Protein AF-C7YS93-F1 (afdb_monomer_lite)

pLDDT: mean 76.15, std 12.99, range [41.41, 96.25]

Radius of gyration: 23.74 Å; chains: 1; bounding box: 51×52×64 Å

Foldseek 3Di:
DVVVQVVVVFDEDDDCPPPDNAGKYFDDACDDP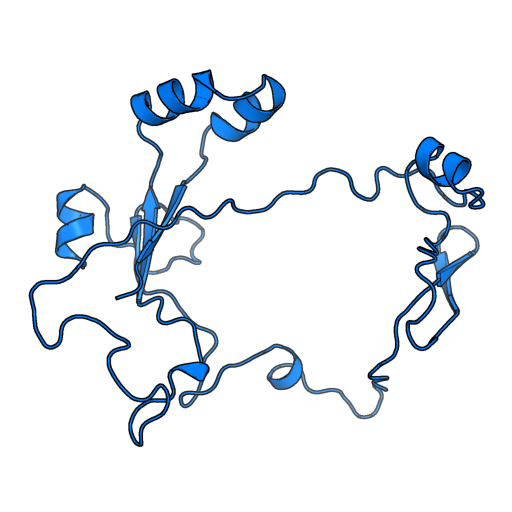QAHDDPPNVDDDDPPDDDDPQFDFQEFDADPNDRDDTDDRDHDDDPPNRYHLADAPVVCVVSVHNHPYHDHPPPPDDDDDDDDDDDDDPDPPPDPDPDDCDDPVHNVVRDQQQGMKHKHDPDPVRLVVVCVVDDPVRNCVSVPPPDIDIDTDHD

InterPro domains:
  IPR012132 Glucose-methanol-choline oxidoreductase [PTHR11552] (83-160)
  IPR036188 FAD/NAD(P)-binding domain superfamily [G3DSA:3.50.50.60] (2-158)
  IPR036188 FAD/NAD(P)-binding domain superfamily [SSF51905] (44-160)

Sequence (187 aa):
MTRFHEAMGAKLIPENNAGSVIGYTEVAQSNYDGQRQFAAKGYLFGPNVTVWTESEVHHIDIVKQRASRIIGIRYSGDGTKNISGIGPKEELDKHGILIKADLPVGKNLSDHPCVSSKWTVNKKDASIGIGPMVTETCDWTAGPPMDWIAFHRGKVSTLEAASEHLAADEKKYYLSEGKAHWESFTM

Organism: Fusarium vanettenii (strain ATCC MYA-4622 / CBS 123669 / FGSC 9596 / NRRL 45880 / 77-13-4) (NCBI:txid660122)

Structure (mmCIF, N/CA/C/O backbone):
data_AF-C7YS93-F1
#
_entry.id   AF-C7YS93-F1
#
loop_
_atom_site.group_PDB
_atom_site.id
_atom_site.type_symbol
_atom_site.label_atom_id
_atom_site.label_alt_id
_atom_site.label_comp_id
_atom_site.label_asym_id
_atom_site.label_entity_id
_atom_site.label_seq_id
_atom_site.pdbx_PDB_ins_code
_atom_site.Cartn_x
_atom_site.Cartn_y
_atom_site.Cartn_z
_atom_site.occupancy
_atom_site.B_iso_or_equiv
_atom_site.auth_se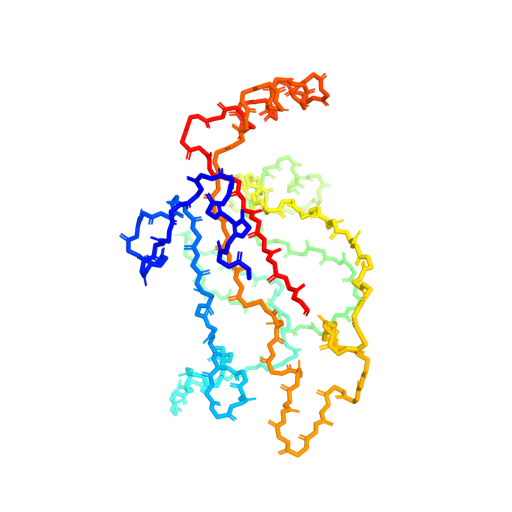q_id
_atom_site.auth_comp_id
_atom_site.auth_asym_id
_atom_site.auth_atom_id
_atom_site.pdbx_PDB_model_num
ATOM 1 N N . MET A 1 1 ? 15.495 -3.243 -21.537 1.00 55.78 1 MET A N 1
ATOM 2 C CA . MET A 1 1 ? 15.089 -2.216 -20.556 1.00 55.78 1 MET A CA 1
ATOM 3 C C . MET A 1 1 ? 16.256 -1.677 -19.739 1.00 55.78 1 MET A C 1
ATOM 5 O O . MET A 1 1 ? 16.365 -0.463 -19.654 1.00 55.78 1 MET A O 1
ATOM 9 N N . THR A 1 2 ? 17.183 -2.516 -19.260 1.00 62.97 2 THR A N 1
ATOM 10 C CA . THR A 1 2 ? 18.459 -2.111 -18.613 1.00 62.97 2 THR A CA 1
ATOM 11 C C . THR A 1 2 ? 19.141 -0.901 -19.275 1.00 62.97 2 THR A C 1
ATOM 13 O O . THR A 1 2 ? 19.353 0.121 -18.630 1.00 62.97 2 THR A O 1
ATOM 16 N N . ARG A 1 3 ? 19.331 -0.943 -20.604 1.00 67.81 3 ARG A N 1
ATOM 17 C CA . ARG A 1 3 ? 19.949 0.154 -21.380 1.00 67.81 3 ARG A CA 1
ATOM 18 C C . ARG A 1 3 ? 19.207 1.498 -21.324 1.00 67.81 3 ARG A C 1
ATOM 20 O O . ARG A 1 3 ? 19.843 2.530 -21.491 1.00 67.81 3 ARG A O 1
ATOM 27 N N . PHE A 1 4 ? 17.884 1.505 -21.136 1.00 76.00 4 PHE A N 1
ATOM 28 C CA . PHE A 1 4 ? 17.103 2.747 -21.049 1.00 76.00 4 PHE A CA 1
ATOM 29 C C . PHE A 1 4 ? 17.358 3.455 -19.716 1.00 76.00 4 PHE A C 1
ATOM 31 O O . PHE A 1 4 ? 17.718 4.630 -19.702 1.00 76.00 4 PHE A O 1
ATOM 38 N N . HIS A 1 5 ? 17.240 2.729 -18.601 1.00 80.81 5 HIS A N 1
ATOM 39 C CA . HIS A 1 5 ? 17.493 3.284 -17.270 1.00 80.81 5 HIS A CA 1
ATOM 40 C C . HIS A 1 5 ? 18.958 3.717 -17.109 1.00 80.81 5 HIS A C 1
ATOM 42 O O . HIS A 1 5 ? 19.223 4.798 -16.585 1.00 80.81 5 HIS A O 1
ATOM 48 N N . GLU A 1 6 ? 19.901 2.940 -17.643 1.00 84.88 6 GLU A N 1
ATOM 49 C CA . GLU A 1 6 ? 21.325 3.295 -17.667 1.00 84.88 6 GLU A CA 1
ATOM 50 C C . GLU A 1 6 ? 21.609 4.545 -18.509 1.00 84.88 6 GLU A C 1
ATOM 52 O O . GLU A 1 6 ? 22.369 5.409 -18.075 1.00 84.88 6 GLU A O 1
ATOM 57 N N . ALA A 1 7 ? 20.961 4.700 -19.672 1.00 82.75 7 ALA A N 1
ATOM 58 C CA . ALA A 1 7 ? 21.070 5.915 -20.487 1.00 82.75 7 ALA A CA 1
ATOM 59 C C . ALA A 1 7 ? 20.545 7.165 -19.757 1.00 82.75 7 ALA A C 1
ATOM 61 O O . ALA A 1 7 ? 21.011 8.273 -20.014 1.00 82.75 7 ALA A O 1
ATOM 62 N N . MET A 1 8 ? 19.616 6.983 -18.815 1.00 81.00 8 MET A N 1
ATOM 63 C CA . MET A 1 8 ? 19.109 8.033 -17.925 1.00 81.00 8 MET A CA 1
ATOM 64 C C . MET A 1 8 ? 19.961 8.219 -16.655 1.00 81.00 8 MET A C 1
ATOM 66 O O . MET A 1 8 ? 19.617 9.037 -15.802 1.00 81.00 8 MET A O 1
ATOM 70 N N . GLY A 1 9 ? 21.071 7.485 -16.515 1.00 84.50 9 GLY A N 1
ATOM 71 C CA . GLY A 1 9 ? 21.992 7.564 -15.379 1.00 84.50 9 GLY A CA 1
ATOM 72 C C . GLY A 1 9 ? 21.554 6.787 -14.132 1.00 84.50 9 GLY A C 1
ATOM 73 O O . GLY A 1 9 ? 22.182 6.926 -13.080 1.00 84.50 9 GLY A O 1
ATOM 74 N N . ALA A 1 10 ? 20.496 5.975 -14.215 1.00 87.88 10 ALA A N 1
ATOM 75 C CA . ALA A 1 10 ? 20.087 5.108 -13.116 1.00 87.88 10 ALA A CA 1
ATOM 76 C C . ALA A 1 10 ? 21.042 3.912 -12.982 1.00 87.88 10 ALA A C 1
ATOM 78 O O . ALA A 1 10 ? 21.534 3.368 -13.970 1.00 87.88 10 ALA A O 1
ATOM 79 N N . LYS A 1 11 ? 21.294 3.488 -11.740 1.00 89.50 11 LYS A N 1
ATOM 80 C CA . LYS A 1 11 ? 22.153 2.339 -11.425 1.00 89.50 11 LYS A CA 1
ATOM 81 C C . LYS A 1 11 ? 21.302 1.105 -11.156 1.00 89.50 11 LYS A C 1
ATOM 83 O O . LYS A 1 11 ? 20.264 1.224 -10.509 1.00 89.50 11 LYS A O 1
ATOM 88 N N . LEU A 1 12 ? 21.762 -0.060 -11.606 1.00 88.81 12 LEU A N 1
ATOM 89 C CA . LEU A 1 12 ? 21.168 -1.332 -11.204 1.00 88.81 12 LEU A CA 1
ATOM 90 C C . LEU A 1 12 ? 21.355 -1.508 -9.692 1.00 88.81 12 LEU A C 1
ATOM 92 O O . LEU A 1 12 ? 22.481 -1.399 -9.198 1.00 88.81 12 LEU A O 1
ATOM 96 N N . ILE A 1 13 ? 20.273 -1.792 -8.973 1.00 89.94 13 ILE A N 1
ATOM 97 C CA . ILE A 1 13 ? 20.327 -2.225 -7.575 1.00 89.94 13 ILE A CA 1
ATOM 98 C C . ILE A 1 13 ? 20.087 -3.741 -7.519 1.00 89.94 13 ILE A C 1
ATOM 100 O O . ILE A 1 13 ? 19.147 -4.232 -8.142 1.00 89.94 13 ILE A O 1
ATOM 104 N N . PRO A 1 14 ? 20.930 -4.509 -6.810 1.00 86.44 14 PRO A N 1
ATOM 105 C CA . PRO A 1 14 ? 20.812 -5.967 -6.791 1.00 86.44 14 PRO A CA 1
ATOM 106 C C . PRO A 1 14 ? 19.648 -6.466 -5.925 1.00 86.44 14 PRO A C 1
ATOM 108 O O . PRO A 1 14 ? 19.157 -7.561 -6.156 1.00 86.44 14 PRO A O 1
ATOM 111 N N . GLU A 1 15 ? 19.217 -5.683 -4.933 1.00 86.81 15 GLU A N 1
ATOM 112 C CA . GLU A 1 15 ? 18.148 -6.048 -4.002 1.00 86.81 15 GLU A CA 1
ATOM 113 C C . GLU A 1 15 ? 17.371 -4.791 -3.594 1.00 86.81 15 GLU A C 1
ATOM 115 O O . GLU A 1 15 ? 17.903 -3.920 -2.901 1.00 86.81 15 GLU A O 1
ATOM 120 N N . ASN A 1 16 ? 16.107 -4.691 -4.016 1.00 86.88 16 ASN A N 1
ATOM 121 C CA . ASN A 1 16 ? 15.249 -3.547 -3.698 1.00 86.88 16 ASN A CA 1
ATOM 122 C C . ASN A 1 16 ? 14.862 -3.493 -2.212 1.00 86.88 16 ASN A C 1
ATOM 124 O O . ASN A 1 16 ? 14.567 -2.433 -1.670 1.00 86.88 16 ASN A O 1
ATOM 128 N N . ASN A 1 17 ? 14.851 -4.635 -1.529 1.00 86.94 17 ASN A N 1
ATOM 129 C CA . ASN A 1 17 ? 14.423 -4.734 -0.137 1.00 86.94 17 ASN A CA 1
ATOM 130 C C . ASN A 1 17 ? 15.564 -4.473 0.860 1.00 86.94 17 ASN A C 1
ATOM 132 O O . ASN A 1 17 ? 15.346 -4.513 2.067 1.00 86.94 17 ASN A O 1
ATOM 136 N N . ALA A 1 18 ? 16.774 -4.153 0.385 1.00 86.81 18 ALA A N 1
ATOM 137 C CA . ALA A 1 18 ? 17.944 -3.878 1.223 1.00 86.81 18 ALA A CA 1
ATOM 138 C C . ALA A 1 18 ? 17.924 -2.482 1.885 1.00 86.81 18 ALA A C 1
ATOM 140 O O . ALA A 1 18 ? 18.910 -2.064 2.490 1.00 86.81 18 ALA A O 1
ATOM 141 N N . GLY A 1 19 ? 16.824 -1.732 1.752 1.00 83.81 19 GLY A N 1
ATOM 142 C CA . GLY A 1 19 ? 16.642 -0.406 2.355 1.00 83.81 19 GLY A CA 1
ATOM 143 C C . GLY A 1 19 ? 17.246 0.760 1.563 1.00 83.81 19 GLY A C 1
ATOM 144 O O . GLY A 1 19 ? 17.043 1.913 1.936 1.00 83.81 19 GLY A O 1
ATOM 145 N N . SER A 1 20 ? 17.940 0.493 0.452 1.00 84.44 20 SER A N 1
ATOM 146 C CA . SER A 1 20 ? 18.425 1.514 -0.485 1.00 84.44 20 SER A CA 1
ATOM 147 C C . SER A 1 20 ? 17.857 1.254 -1.876 1.00 84.44 20 SER A C 1
ATOM 149 O O . SER A 1 20 ? 18.309 0.356 -2.580 1.00 84.44 20 SER A O 1
ATOM 151 N N . VAL A 1 21 ? 16.854 2.048 -2.256 1.00 86.38 21 VAL A N 1
ATOM 152 C CA . VAL A 1 21 ? 16.014 1.775 -3.436 1.00 86.38 21 VAL A CA 1
ATOM 153 C C . VAL A 1 21 ? 16.352 2.627 -4.660 1.00 86.38 21 VAL A C 1
ATOM 155 O O . VAL A 1 21 ? 15.830 2.375 -5.736 1.00 86.38 21 VAL A O 1
ATOM 158 N N . ILE A 1 22 ? 17.211 3.648 -4.535 1.00 89.62 22 ILE A N 1
ATOM 159 C CA . ILE A 1 22 ? 17.497 4.577 -5.643 1.00 89.62 22 ILE A CA 1
ATOM 160 C C . ILE A 1 22 ? 18.271 3.862 -6.757 1.00 89.62 22 ILE A C 1
ATOM 162 O O . ILE A 1 22 ? 19.440 3.516 -6.584 1.00 89.62 22 ILE A O 1
ATOM 166 N N . GLY A 1 23 ? 17.636 3.713 -7.919 1.00 88.69 23 GLY A N 1
ATOM 167 C CA . GLY A 1 23 ? 18.150 2.946 -9.047 1.00 88.69 23 GLY A CA 1
ATOM 168 C C . GLY A 1 23 ? 17.038 2.189 -9.767 1.00 88.69 23 GLY A C 1
ATOM 169 O O . GLY A 1 23 ? 15.881 2.602 -9.730 1.00 88.69 23 GLY A O 1
ATOM 170 N N . TYR A 1 24 ? 17.387 1.099 -10.440 1.00 87.94 24 TYR A N 1
ATOM 171 C CA . TYR A 1 24 ? 16.431 0.208 -11.097 1.00 87.94 24 TYR A CA 1
ATOM 172 C C . TYR A 1 24 ? 16.752 -1.257 -10.790 1.00 87.94 24 TYR A C 1
ATOM 174 O O . TYR A 1 24 ? 17.912 -1.587 -10.553 1.00 87.94 24 TYR A O 1
ATOM 182 N N . THR A 1 25 ? 15.747 -2.131 -10.778 1.00 86.06 25 THR A N 1
ATOM 183 C CA . THR A 1 25 ? 15.910 -3.568 -10.502 1.00 86.06 25 THR A CA 1
ATOM 184 C C . THR A 1 25 ? 14.709 -4.381 -10.970 1.00 86.06 25 THR A C 1
ATOM 186 O O . THR A 1 25 ? 13.681 -3.820 -11.359 1.00 86.06 25 THR A O 1
ATOM 189 N N . GLU A 1 26 ? 14.859 -5.700 -10.958 1.00 81.31 26 GLU A N 1
ATOM 190 C CA . GLU A 1 26 ? 13.772 -6.637 -11.222 1.00 81.31 26 GLU A CA 1
ATOM 191 C C . GLU A 1 26 ? 12.814 -6.673 -10.026 1.00 81.31 26 GLU A C 1
ATOM 193 O O . GLU A 1 26 ? 13.215 -6.559 -8.864 1.00 81.31 26 GLU A O 1
ATOM 198 N N . VAL A 1 27 ? 11.519 -6.809 -10.303 1.00 77.50 27 VAL A N 1
ATOM 199 C CA . VAL A 1 27 ? 10.505 -6.868 -9.247 1.00 77.50 27 VAL A CA 1
ATOM 200 C C . VAL A 1 27 ? 10.350 -8.303 -8.770 1.00 77.50 27 VAL A C 1
ATOM 202 O O . VAL A 1 27 ? 9.893 -9.172 -9.508 1.00 77.50 27 VAL A O 1
ATOM 205 N N . ALA A 1 28 ? 10.644 -8.544 -7.494 1.00 78.69 28 ALA A N 1
ATOM 206 C CA . ALA A 1 28 ? 10.262 -9.794 -6.855 1.00 78.69 28 ALA A CA 1
ATOM 207 C C . ALA A 1 28 ? 8.734 -9.867 -6.718 1.00 78.69 28 ALA A C 1
ATOM 209 O O . ALA A 1 28 ? 8.094 -8.965 -6.172 1.00 78.69 28 ALA A O 1
ATOM 210 N N . GLN A 1 29 ? 8.147 -10.964 -7.188 1.00 77.56 29 GLN A N 1
ATOM 211 C CA . GLN A 1 29 ? 6.716 -11.222 -7.070 1.00 77.56 29 GLN A CA 1
ATOM 212 C C . GLN A 1 29 ? 6.457 -12.367 -6.095 1.00 77.56 29 GLN A C 1
ATOM 214 O O . GLN A 1 29 ? 7.214 -13.332 -6.028 1.00 77.56 29 GLN A O 1
ATOM 219 N N . SER A 1 30 ? 5.350 -12.292 -5.355 1.00 84.25 30 SER A N 1
ATOM 220 C CA . SER A 1 30 ? 4.886 -13.394 -4.504 1.00 84.25 30 SER A CA 1
ATOM 221 C C . SER A 1 30 ? 4.190 -14.467 -5.346 1.00 84.25 30 SER A C 1
ATOM 223 O O . SER A 1 30 ? 2.975 -14.629 -5.260 1.00 84.25 30 SER A O 1
ATOM 225 N N . ASN A 1 31 ? 4.960 -15.180 -6.170 1.00 81.06 31 ASN A N 1
ATOM 226 C CA . ASN A 1 31 ? 4.489 -16.248 -7.052 1.00 81.06 31 ASN A CA 1
ATOM 227 C C . ASN A 1 31 ? 5.310 -17.528 -6.837 1.00 81.06 31 ASN A C 1
ATOM 229 O O . ASN A 1 31 ? 6.506 -17.474 -6.567 1.00 81.06 31 ASN A O 1
ATOM 233 N N . TYR A 1 32 ? 4.669 -18.685 -6.976 1.00 80.50 32 TYR A N 1
ATOM 234 C CA . TYR A 1 32 ? 5.319 -19.998 -6.958 1.00 80.50 32 TYR A CA 1
ATOM 235 C C . TYR A 1 32 ? 4.579 -20.920 -7.924 1.00 80.50 32 TYR A C 1
ATOM 237 O O . TYR A 1 32 ? 3.350 -20.956 -7.883 1.00 80.50 32 TYR A O 1
ATOM 245 N N . ASP A 1 33 ? 5.323 -21.618 -8.787 1.00 79.38 33 ASP A N 1
ATOM 246 C CA . ASP A 1 33 ? 4.788 -22.507 -9.833 1.00 79.38 33 ASP A CA 1
ATOM 247 C C . ASP A 1 33 ? 3.717 -21.834 -10.713 1.00 79.38 33 ASP A C 1
ATOM 249 O O . ASP A 1 33 ? 2.603 -22.321 -10.883 1.00 79.38 33 ASP A O 1
ATOM 253 N N . GLY A 1 34 ? 4.011 -20.612 -11.173 1.00 73.81 34 GLY A N 1
ATOM 254 C CA . GLY A 1 34 ? 3.077 -19.824 -11.982 1.00 73.81 34 GLY A CA 1
ATOM 255 C C . GLY A 1 34 ? 1.802 -19.395 -11.248 1.00 73.81 34 GLY A C 1
ATOM 256 O O . GLY A 1 34 ? 0.872 -18.936 -11.891 1.00 73.81 34 GLY A O 1
ATOM 257 N N . GLN A 1 35 ? 1.730 -19.536 -9.920 1.00 73.81 35 GLN A N 1
ATOM 258 C CA . GLN A 1 35 ? 0.546 -19.202 -9.129 1.00 73.81 35 GLN A CA 1
ATOM 259 C C . GLN A 1 35 ? 0.835 -18.101 -8.116 1.00 73.81 35 GLN A C 1
ATOM 261 O O . GLN A 1 35 ? 1.815 -18.164 -7.361 1.00 73.81 35 GLN A O 1
ATOM 266 N N . ARG A 1 36 ? -0.091 -17.140 -8.024 1.00 79.56 36 ARG A N 1
ATOM 267 C CA . ARG A 1 36 ? -0.072 -16.100 -6.995 1.00 79.56 36 ARG A CA 1
ATOM 268 C C . ARG A 1 36 ? -0.106 -16.712 -5.599 1.00 79.56 36 ARG A C 1
ATOM 270 O O . ARG A 1 36 ? -0.950 -17.554 -5.287 1.00 79.56 36 ARG A O 1
ATOM 277 N N . GLN A 1 37 ? 0.758 -16.217 -4.728 1.00 85.81 37 GLN A N 1
ATOM 278 C CA . GLN A 1 37 ? 0.766 -16.529 -3.305 1.00 85.81 37 GLN A CA 1
ATOM 279 C C . GLN A 1 37 ? 0.122 -15.367 -2.545 1.00 85.81 37 GLN A C 1
ATOM 281 O O . GLN A 1 37 ? 0.778 -14.402 -2.164 1.00 85.81 37 GLN A O 1
ATOM 286 N N . PHE A 1 38 ? -1.197 -15.431 -2.361 1.00 86.06 38 PHE A N 1
ATOM 287 C CA . PHE A 1 38 ? -1.924 -14.498 -1.498 1.00 86.06 38 PHE A CA 1
ATOM 288 C C . PHE A 1 38 ? -1.932 -14.995 -0.046 1.00 86.06 38 PHE A C 1
ATOM 290 O O . PHE A 1 38 ? -1.788 -16.190 0.216 1.00 86.06 38 PHE A O 1
ATOM 297 N N . ALA A 1 39 ? -2.133 -14.084 0.911 1.00 89.88 39 ALA A N 1
ATOM 298 C CA . ALA A 1 39 ? -1.993 -14.375 2.340 1.00 89.88 39 ALA A CA 1
ATOM 299 C C . ALA A 1 39 ? -2.827 -15.582 2.812 1.00 89.88 39 ALA A C 1
ATOM 301 O O . ALA A 1 39 ? -2.315 -16.418 3.546 1.00 89.88 39 ALA A O 1
ATOM 302 N N . ALA A 1 40 ? -4.067 -15.740 2.337 1.00 86.94 40 ALA A N 1
ATOM 303 C CA . ALA A 1 40 ? -4.915 -16.872 2.730 1.00 86.94 40 ALA A CA 1
ATOM 304 C C . ALA A 1 40 ? -4.401 -18.250 2.252 1.00 86.94 40 ALA A C 1
ATOM 306 O O . ALA A 1 40 ? -4.785 -19.267 2.819 1.00 86.94 40 ALA A O 1
ATOM 307 N N . LYS A 1 41 ? -3.520 -18.298 1.241 1.00 84.25 41 LYS A N 1
ATOM 308 C CA . LYS A 1 41 ? -2.823 -19.523 0.813 1.00 84.25 41 LYS A CA 1
ATOM 309 C C . LYS A 1 41 ? -1.537 -19.757 1.615 1.00 84.25 41 LYS A C 1
ATOM 311 O O . LYS A 1 41 ? -1.213 -20.899 1.919 1.00 84.25 41 LYS A O 1
ATOM 316 N N . GLY A 1 42 ? -0.816 -18.684 1.952 1.00 85.44 42 GLY A N 1
ATOM 317 C CA . GLY A 1 42 ? 0.458 -18.750 2.681 1.00 85.44 42 GLY A CA 1
ATOM 318 C C . GLY A 1 42 ? 0.326 -18.924 4.200 1.00 85.44 42 GLY A C 1
ATOM 319 O O . GLY A 1 42 ? 1.214 -19.494 4.827 1.00 85.44 42 GLY A O 1
ATOM 320 N N . TYR A 1 43 ? -0.779 -18.469 4.793 1.00 89.88 43 TYR A N 1
ATOM 321 C CA . TYR A 1 43 ? -1.038 -18.529 6.233 1.00 89.88 43 TYR A CA 1
ATOM 322 C C . TYR A 1 43 ? -2.230 -19.441 6.522 1.00 89.88 43 TYR A C 1
ATOM 324 O O . TYR A 1 43 ? -3.369 -18.988 6.635 1.00 89.88 43 TYR A O 1
ATOM 332 N N . LEU A 1 44 ? -1.959 -20.743 6.632 1.00 88.56 44 LEU A N 1
ATOM 333 C CA . LEU A 1 44 ? -2.985 -21.740 6.932 1.00 88.56 44 LEU A CA 1
ATOM 334 C C . LEU A 1 44 ? -3.492 -21.603 8.371 1.00 88.56 44 LEU A C 1
ATOM 336 O O . LEU A 1 44 ? -2.727 -21.394 9.314 1.00 88.56 44 LEU A O 1
ATOM 340 N N . PHE A 1 45 ? -4.801 -21.762 8.537 1.00 91.62 45 PHE A N 1
ATOM 341 C CA . PHE A 1 45 ? -5.451 -21.706 9.836 1.00 91.62 45 PHE A CA 1
ATOM 342 C C . PHE A 1 45 ? -5.249 -23.012 10.611 1.00 91.62 45 PHE A C 1
ATOM 344 O O . PHE A 1 45 ? -5.445 -24.104 10.080 1.00 91.62 45 PHE A O 1
ATOM 351 N N . GLY A 1 46 ? -4.859 -22.895 11.882 1.00 93.31 46 GLY A N 1
ATOM 352 C CA . GLY A 1 46 ? -4.777 -24.036 12.791 1.00 93.31 46 GLY A CA 1
ATOM 353 C C . GLY A 1 46 ? -6.161 -24.582 13.174 1.00 93.31 46 GLY A C 1
ATOM 354 O O . GLY A 1 46 ? -7.171 -23.905 12.974 1.00 93.31 46 GLY A O 1
ATOM 355 N N . PRO A 1 47 ? -6.230 -25.772 13.800 1.00 95.19 47 PRO A N 1
ATOM 356 C CA . PRO A 1 47 ? -7.500 -26.397 14.194 1.00 95.19 47 PRO A CA 1
ATOM 357 C C . PRO A 1 47 ? -8.282 -25.595 15.249 1.00 95.19 47 PRO A C 1
ATOM 359 O O . PRO A 1 47 ? -9.456 -25.854 15.487 1.00 95.19 47 PRO A O 1
ATOM 362 N N . ASN A 1 48 ? -7.636 -24.624 15.894 1.00 96.25 48 ASN A 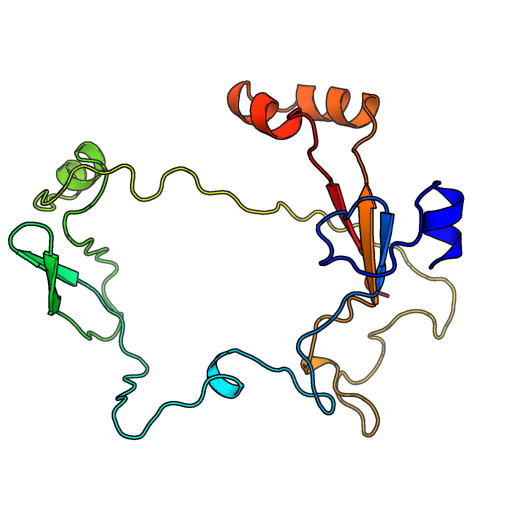N 1
ATOM 363 C CA . ASN A 1 48 ? -8.210 -23.729 16.895 1.00 96.25 48 ASN A CA 1
ATOM 364 C C . ASN A 1 48 ? -8.689 -22.383 16.318 1.00 96.25 48 ASN A C 1
ATOM 366 O O . ASN A 1 48 ? -9.004 -21.475 17.087 1.00 96.25 48 ASN A O 1
ATOM 370 N N . VAL A 1 49 ? -8.708 -22.225 14.994 1.00 94.44 49 VAL A N 1
ATOM 371 C CA . VAL A 1 49 ? -9.145 -20.998 14.323 1.00 94.44 49 VAL A CA 1
ATOM 372 C C . VAL A 1 49 ? -10.480 -21.240 13.627 1.00 94.44 49 VAL A C 1
ATOM 374 O O . VAL A 1 49 ? -10.650 -22.210 12.896 1.00 94.44 49 VAL A O 1
ATOM 377 N N . THR A 1 50 ? -11.434 -20.333 13.831 1.00 90.81 50 THR A N 1
ATOM 378 C CA . THR A 1 50 ? -12.723 -20.336 13.129 1.00 90.81 50 THR A CA 1
ATOM 379 C C . THR A 1 50 ? -12.789 -19.141 12.192 1.00 90.81 50 THR A C 1
ATOM 381 O O . THR A 1 50 ? -12.581 -18.007 12.621 1.00 90.81 50 THR A O 1
ATOM 384 N N . VAL A 1 51 ? -13.106 -19.392 10.923 1.00 89.25 51 VAL A N 1
ATOM 385 C CA . VAL A 1 51 ? -13.265 -18.351 9.904 1.00 89.25 51 VAL A CA 1
ATOM 386 C C . VAL A 1 51 ? -14.740 -18.208 9.569 1.00 89.25 51 VAL A C 1
ATOM 388 O O . VAL A 1 51 ? -15.401 -19.186 9.236 1.00 89.25 51 VAL A O 1
ATOM 391 N N . TRP A 1 52 ? -15.234 -16.977 9.646 1.00 87.69 52 TRP A N 1
ATOM 392 C CA . TRP A 1 52 ? -16.587 -16.610 9.249 1.00 87.69 52 TRP A C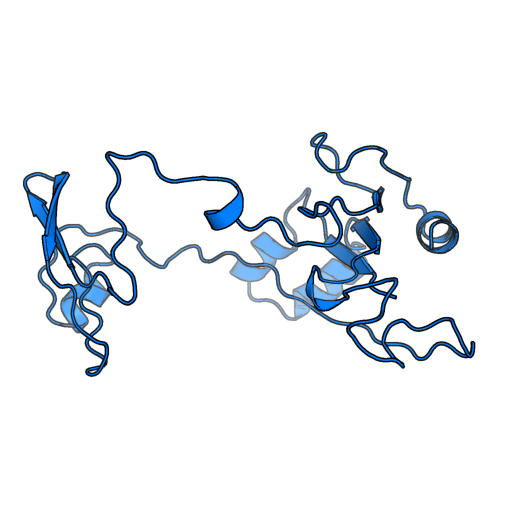A 1
ATOM 393 C C . TRP A 1 52 ? -16.478 -15.779 7.973 1.00 87.69 52 TRP A C 1
ATOM 395 O O . TRP A 1 52 ? -16.002 -14.645 8.008 1.00 87.69 52 TRP A O 1
ATOM 405 N N . THR A 1 53 ? -16.846 -16.361 6.834 1.00 86.75 53 THR A N 1
ATOM 406 C CA . THR A 1 53 ? -16.895 -15.648 5.550 1.00 86.75 53 THR A CA 1
ATOM 407 C C . THR A 1 53 ? -18.220 -14.906 5.408 1.00 86.75 53 THR A C 1
ATOM 409 O O . THR A 1 53 ? -19.153 -15.147 6.174 1.00 86.75 53 THR A O 1
ATOM 412 N N . GLU A 1 54 ? -18.294 -13.967 4.457 1.00 84.38 54 GLU A N 1
ATOM 413 C CA . GLU A 1 54 ? -19.518 -13.183 4.183 1.00 84.38 54 GLU A CA 1
ATOM 414 C C . GLU A 1 54 ? -20.078 -12.468 5.424 1.00 84.38 54 GLU A C 1
ATOM 416 O O . GLU A 1 54 ? -21.275 -12.226 5.562 1.00 84.38 54 GLU A O 1
ATOM 421 N N . SER A 1 55 ? -19.188 -12.158 6.363 1.00 81.31 55 SER A N 1
ATOM 422 C CA . SER A 1 55 ? -19.537 -11.640 7.673 1.00 81.31 55 SER A CA 1
ATOM 423 C C . SER A 1 55 ? -18.906 -10.269 7.862 1.00 81.31 55 SER A C 1
ATOM 425 O O . SER A 1 55 ? -17.716 -10.158 8.147 1.00 81.31 55 SER A O 1
ATOM 427 N N . GLU A 1 56 ? -19.698 -9.216 7.682 1.00 79.50 56 GLU A N 1
ATOM 428 C CA . GLU A 1 56 ? -19.251 -7.844 7.920 1.00 79.50 56 GLU A CA 1
ATOM 429 C C . GLU A 1 56 ? -19.298 -7.527 9.417 1.00 79.50 56 GLU A C 1
ATOM 431 O O . GLU A 1 56 ? -20.316 -7.757 10.069 1.00 79.50 56 GLU A O 1
ATOM 436 N N . VAL A 1 57 ? -18.197 -7.003 9.961 1.00 80.75 57 VAL A N 1
ATOM 437 C CA . VAL A 1 57 ? -18.122 -6.531 11.348 1.00 80.75 57 VAL A CA 1
ATOM 438 C C . VAL A 1 57 ? -18.623 -5.096 11.410 1.00 80.75 57 VAL A C 1
ATOM 440 O O . VAL A 1 57 ? -17.956 -4.185 10.927 1.00 80.75 57 VAL A O 1
ATOM 443 N N . HIS A 1 58 ? -19.769 -4.897 12.058 1.00 75.50 58 HIS A N 1
ATOM 444 C CA . HIS A 1 58 ? -20.379 -3.572 12.178 1.00 75.50 58 HIS A CA 1
ATOM 445 C C . HIS A 1 58 ? -19.897 -2.806 13.408 1.00 75.50 58 HIS A C 1
ATOM 447 O O . HIS A 1 58 ? -19.557 -1.639 13.296 1.00 75.50 58 HIS A O 1
ATOM 453 N N . HIS A 1 59 ? -19.845 -3.433 14.587 1.00 76.94 59 HIS A N 1
ATOM 454 C CA . HIS A 1 59 ? -19.583 -2.717 15.839 1.00 76.94 59 HIS A CA 1
ATOM 455 C C . HIS A 1 59 ? -18.634 -3.461 16.775 1.00 76.94 59 HIS A C 1
ATOM 457 O O . HIS A 1 59 ? -18.695 -4.684 16.921 1.00 76.94 59 HIS A O 1
ATOM 463 N N . ILE A 1 60 ? -17.808 -2.692 17.486 1.00 81.94 60 ILE A N 1
ATOM 464 C CA . ILE A 1 60 ? -16.961 -3.181 18.573 1.00 81.94 60 ILE A CA 1
ATOM 465 C C . ILE A 1 60 ? -17.393 -2.516 19.883 1.00 81.94 60 ILE A C 1
ATOM 467 O O . ILE A 1 60 ? -17.340 -1.292 20.047 1.00 81.94 60 ILE A O 1
ATOM 471 N N . ASP A 1 61 ? -17.778 -3.341 20.850 1.00 81.88 61 ASP A N 1
ATOM 472 C CA . ASP A 1 61 ? -17.980 -2.905 22.222 1.00 81.88 61 ASP A CA 1
ATOM 473 C C . ASP A 1 61 ? -16.644 -2.612 22.884 1.00 81.88 61 ASP A C 1
ATOM 475 O O . ASP A 1 61 ? -15.691 -3.390 22.792 1.00 81.88 61 ASP A O 1
ATOM 479 N N . ILE A 1 62 ? -16.601 -1.492 23.599 1.00 77.50 62 ILE A N 1
ATOM 480 C CA . ILE A 1 62 ? -15.428 -1.066 24.346 1.00 77.50 62 ILE A CA 1
ATOM 481 C C . ILE A 1 62 ? -15.832 -0.870 25.792 1.00 77.50 62 ILE A C 1
ATOM 483 O O . ILE A 1 62 ? -16.698 -0.056 26.105 1.00 77.50 62 ILE A O 1
ATOM 487 N N . VAL A 1 63 ? -15.161 -1.602 26.674 1.00 78.00 63 VAL A N 1
ATOM 488 C CA . VAL A 1 63 ? -15.303 -1.483 28.122 1.00 78.00 63 VAL A CA 1
ATOM 489 C C . VAL A 1 63 ? -13.950 -1.070 28.676 1.00 78.00 63 VAL A C 1
ATOM 491 O O . VAL A 1 63 ? -12.959 -1.768 28.473 1.00 78.00 63 VAL A O 1
ATOM 494 N N . LYS A 1 64 ? -13.894 0.076 29.366 1.00 77.69 64 LYS A N 1
ATOM 495 C CA . LYS A 1 64 ? -12.658 0.608 29.973 1.00 77.69 64 LYS A CA 1
ATOM 496 C C . LYS A 1 64 ? -11.472 0.635 28.986 1.00 77.69 64 LYS A C 1
ATOM 498 O O . LYS A 1 64 ? -10.380 0.195 29.323 1.00 77.69 64 LYS A O 1
ATOM 503 N N . GLN A 1 65 ? -11.709 1.127 27.765 1.00 73.00 65 GLN A N 1
ATOM 504 C CA . GLN A 1 65 ? -10.722 1.225 26.670 1.00 73.00 65 GLN A CA 1
ATOM 505 C C . GLN A 1 65 ? -10.225 -0.106 26.077 1.00 73.00 65 GLN A C 1
ATOM 507 O O . GLN A 1 65 ? -9.296 -0.115 25.275 1.00 73.00 65 GLN A O 1
ATOM 512 N N . ARG A 1 66 ? -10.848 -1.238 26.413 1.00 79.19 66 ARG A N 1
ATOM 513 C CA . ARG A 1 66 ? -10.548 -2.530 25.793 1.00 79.19 66 ARG A CA 1
ATOM 514 C C . ARG A 1 66 ? -11.714 -2.982 24.924 1.00 79.19 66 ARG A C 1
ATOM 516 O O . ARG A 1 66 ? -12.857 -2.949 25.378 1.00 79.19 66 ARG A O 1
ATOM 523 N N . ALA A 1 67 ? -11.412 -3.449 23.712 1.00 81.44 67 ALA A N 1
ATOM 524 C CA . ALA A 1 67 ? -12.381 -4.162 22.886 1.00 81.44 67 ALA A CA 1
ATOM 525 C C . ALA A 1 67 ? -12.850 -5.413 23.646 1.00 81.44 67 ALA A C 1
ATOM 527 O O . ALA A 1 67 ? -12.045 -6.291 23.967 1.00 81.44 67 ALA A O 1
ATOM 528 N N . SER A 1 68 ? -14.129 -5.456 24.005 1.00 81.19 68 SER A N 1
ATOM 529 C CA . SER A 1 68 ? -14.705 -6.513 24.838 1.00 81.19 68 SER A CA 1
ATOM 530 C C . SER A 1 68 ? -15.527 -7.507 24.028 1.00 81.19 68 SER A C 1
ATOM 532 O O . SER A 1 68 ? -15.584 -8.680 24.391 1.00 81.19 68 SER A O 1
ATOM 534 N N . ARG A 1 69 ? -16.164 -7.057 22.943 1.00 79.38 69 ARG A N 1
ATOM 535 C CA . ARG A 1 69 ? -17.039 -7.881 22.107 1.00 79.38 69 ARG A CA 1
ATOM 536 C C . ARG A 1 69 ? -17.184 -7.278 20.713 1.00 79.38 69 ARG A C 1
ATOM 538 O O . ARG A 1 69 ? -17.192 -6.063 20.558 1.00 79.38 69 ARG A O 1
ATOM 545 N N . ILE A 1 70 ? -17.345 -8.137 19.713 1.00 74.69 70 ILE A N 1
ATOM 546 C CA . ILE A 1 70 ? -17.833 -7.744 18.391 1.00 74.69 70 ILE A CA 1
ATOM 547 C C . ILE A 1 70 ? -19.336 -8.026 18.350 1.00 74.69 70 ILE A C 1
ATOM 549 O O . ILE A 1 70 ? -19.769 -9.133 18.687 1.00 74.69 70 ILE A O 1
ATOM 553 N N . ILE A 1 71 ? -20.133 -7.028 17.969 1.00 64.62 71 ILE A N 1
ATOM 554 C CA . ILE A 1 71 ? -21.567 -7.192 17.731 1.00 64.62 71 ILE A CA 1
ATOM 555 C C . ILE A 1 71 ? -21.838 -6.978 16.241 1.00 64.62 71 ILE A C 1
ATOM 557 O O . ILE A 1 71 ? -21.463 -5.955 15.673 1.00 64.62 71 ILE A O 1
ATOM 561 N N . GLY A 1 72 ? -22.565 -7.924 15.644 1.00 55.00 72 GLY A N 1
ATOM 562 C CA . GLY A 1 72 ? -23.162 -7.774 14.321 1.00 55.00 72 GLY A CA 1
ATOM 563 C C . GLY A 1 72 ? -22.317 -8.389 13.219 1.00 55.00 72 GLY A C 1
ATOM 564 O O . GLY A 1 72 ? -21.451 -7.721 12.674 1.00 55.00 72 GLY A O 1
ATOM 565 N N . ILE A 1 73 ? -22.636 -9.644 12.894 1.00 51.69 73 ILE A N 1
ATOM 566 C CA . ILE A 1 73 ? -22.568 -10.177 11.534 1.00 51.69 73 ILE A CA 1
ATOM 567 C C . ILE A 1 73 ? -23.962 -9.901 10.959 1.00 51.69 73 ILE A C 1
ATOM 569 O O . ILE A 1 73 ? -24.936 -10.512 11.403 1.00 51.69 73 ILE A O 1
ATOM 573 N N . ARG A 1 74 ? -24.106 -8.921 10.065 1.00 53.12 74 ARG A N 1
ATOM 574 C CA . ARG A 1 74 ? -25.360 -8.675 9.336 1.00 53.12 74 ARG A CA 1
ATOM 575 C C . ARG A 1 74 ? -25.049 -8.543 7.851 1.00 53.12 74 ARG A C 1
ATOM 577 O O . ARG A 1 74 ? -24.102 -7.854 7.489 1.00 53.12 74 ARG A O 1
ATOM 584 N N . TYR A 1 75 ? -25.851 -9.223 7.034 1.00 43.16 75 TYR A N 1
ATOM 585 C CA . TYR A 1 75 ? -25.827 -9.126 5.576 1.00 43.16 75 TYR A CA 1
ATOM 586 C C . TYR A 1 75 ? -26.080 -7.666 5.166 1.00 43.16 75 TYR A C 1
ATOM 588 O O . TYR A 1 75 ? -27.054 -7.057 5.610 1.00 43.16 75 TYR A O 1
ATOM 596 N N . SER A 1 76 ? -25.175 -7.115 4.360 1.00 41.41 76 SER A N 1
ATOM 597 C CA . SER A 1 76 ? -25.179 -5.736 3.867 1.00 41.41 76 SER A CA 1
ATOM 598 C C . SER A 1 76 ? -26.503 -5.378 3.180 1.00 41.41 76 SER A C 1
ATOM 600 O O . SER A 1 76 ? -26.911 -6.075 2.248 1.00 41.41 76 SER A O 1
ATOM 602 N N . GLY A 1 77 ? -27.158 -4.287 3.587 1.00 42.03 77 GLY A N 1
ATOM 603 C CA . GLY A 1 77 ? -28.387 -3.828 2.927 1.00 42.03 77 GLY A CA 1
ATOM 604 C C . GLY A 1 77 ? -28.813 -2.396 3.245 1.00 42.03 77 GLY A C 1
ATOM 605 O O . GLY A 1 77 ? -29.380 -1.731 2.382 1.00 42.03 77 GLY A O 1
ATOM 606 N N . ASP A 1 78 ? -28.507 -1.875 4.430 1.00 42.16 78 ASP A N 1
ATOM 607 C CA . ASP A 1 78 ? -28.768 -0.487 4.798 1.00 42.16 78 ASP A CA 1
ATOM 608 C C . ASP A 1 78 ? -27.438 0.248 4.996 1.00 42.16 78 ASP A C 1
ATOM 610 O O . ASP A 1 78 ? -26.564 -0.201 5.726 1.00 42.16 78 ASP A O 1
ATOM 614 N N . GLY A 1 79 ? -27.239 1.372 4.301 1.00 46.78 79 GLY A N 1
ATOM 615 C CA . GLY A 1 79 ? -25.995 2.161 4.295 1.00 46.78 79 GLY A CA 1
ATOM 616 C C . GLY A 1 79 ? -25.646 2.846 5.626 1.00 46.78 79 GLY A C 1
ATOM 617 O O . GLY A 1 79 ? -25.088 3.944 5.635 1.00 46.78 79 GLY A O 1
ATOM 618 N N . THR A 1 80 ? -25.998 2.237 6.754 1.00 45.50 80 THR A N 1
ATOM 619 C CA . THR A 1 80 ? -25.803 2.745 8.105 1.00 45.50 80 THR A CA 1
ATOM 620 C C . THR A 1 80 ? -24.370 2.453 8.547 1.00 45.50 80 THR A C 1
ATOM 622 O O . THR A 1 80 ? -24.036 1.359 8.997 1.00 45.50 80 THR A O 1
ATOM 625 N N . LYS A 1 81 ? -23.490 3.449 8.409 1.00 53.72 81 LYS A N 1
ATOM 626 C CA . LYS A 1 81 ? -22.075 3.383 8.804 1.00 53.72 81 LYS A CA 1
ATOM 627 C C . LYS A 1 81 ? -21.948 3.412 10.336 1.00 53.72 81 LYS A C 1
ATOM 629 O O . LYS A 1 81 ? -21.689 4.452 10.934 1.00 53.72 81 LYS A O 1
ATOM 634 N N . ASN A 1 82 ? -22.170 2.271 10.983 1.00 53.47 82 ASN A N 1
ATOM 635 C CA . ASN A 1 82 ? -22.141 2.135 12.441 1.00 53.47 82 ASN A CA 1
ATOM 636 C C . ASN A 1 82 ? -20.705 2.070 12.977 1.00 53.47 82 ASN A C 1
ATOM 638 O O . ASN A 1 82 ? -20.194 1.012 13.301 1.00 53.47 82 ASN A O 1
ATOM 642 N N . ILE A 1 83 ? -20.031 3.209 13.107 1.00 71.12 83 ILE A N 1
ATOM 643 C CA . ILE A 1 83 ? -18.714 3.276 13.757 1.00 71.12 83 ILE A CA 1
ATOM 644 C C . ILE A 1 83 ? -18.838 3.095 15.278 1.00 71.12 83 ILE A C 1
ATOM 646 O O . ILE A 1 83 ? -19.798 3.547 15.897 1.00 71.12 83 ILE A O 1
ATOM 650 N N . SER A 1 84 ? -17.859 2.431 15.902 1.00 83.12 84 SER A N 1
ATOM 651 C CA . SER A 1 84 ? -17.848 2.018 17.322 1.00 83.12 84 SER A CA 1
ATOM 652 C C . SER A 1 84 ? -17.850 3.157 18.361 1.00 83.12 84 SER A C 1
ATOM 654 O O . SER A 1 84 ? -17.494 2.932 19.518 1.00 83.12 84 SER A O 1
ATOM 656 N N . GLY A 1 85 ? -18.214 4.382 17.975 1.00 84.75 85 GLY A N 1
ATOM 657 C CA . GLY A 1 85 ? -18.075 5.588 18.790 1.00 84.75 85 GLY A CA 1
ATOM 658 C C . GLY A 1 85 ? -16.622 6.037 18.948 1.00 84.75 85 GLY A C 1
ATOM 659 O O . GLY A 1 85 ? -16.300 6.720 19.915 1.00 84.75 85 GLY A O 1
ATOM 660 N N . ILE A 1 86 ? -15.735 5.611 18.043 1.00 87.44 86 ILE A N 1
ATOM 661 C CA . ILE A 1 86 ? -14.315 5.975 18.032 1.00 87.44 86 ILE A CA 1
ATOM 662 C C . ILE A 1 86 ? -14.040 6.770 16.763 1.00 87.44 86 ILE A C 1
ATOM 664 O O . ILE A 1 86 ? -14.146 6.231 15.660 1.00 87.44 86 ILE A O 1
ATOM 668 N N . GLY A 1 87 ? -13.680 8.034 16.911 1.00 89.12 87 GLY A N 1
ATOM 669 C CA . GLY A 1 87 ? -13.466 8.934 15.787 1.00 89.12 87 GLY A CA 1
ATOM 670 C C . GLY A 1 87 ? -13.608 10.392 16.199 1.00 89.12 87 GLY A C 1
ATOM 671 O O . GLY A 1 87 ? -13.784 10.656 17.387 1.00 89.12 87 GLY A O 1
ATOM 672 N N . PRO A 1 88 ? -13.513 11.334 15.248 1.00 93.50 88 PRO A N 1
ATOM 673 C CA . PRO A 1 88 ? -13.590 12.751 15.567 1.00 93.50 88 PRO A CA 1
ATOM 674 C C . PRO A 1 88 ? -14.943 13.083 16.191 1.00 93.50 88 PRO A C 1
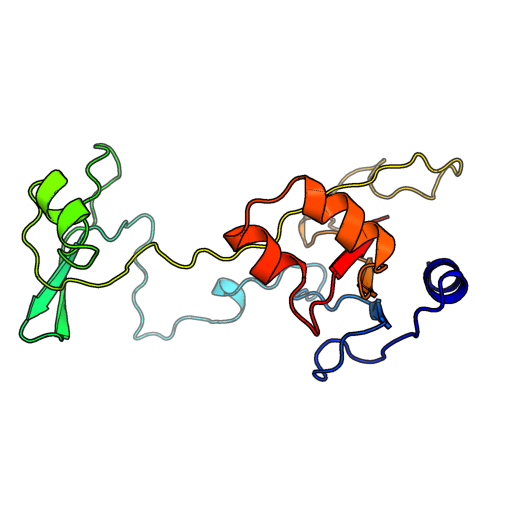ATOM 676 O O . PRO A 1 88 ? -15.980 12.799 15.586 1.00 93.50 88 PRO A O 1
ATOM 679 N N . LYS A 1 89 ? -14.934 13.702 17.374 1.00 94.44 89 LYS A N 1
ATOM 680 C CA . LYS A 1 89 ? -16.143 14.074 18.121 1.00 94.44 89 LYS A CA 1
ATOM 681 C C . LYS A 1 89 ? -17.194 14.769 17.254 1.00 94.44 89 LYS A C 1
ATOM 683 O O . LYS A 1 89 ? -18.340 14.346 17.254 1.00 94.44 89 LYS A O 1
ATOM 688 N N . GLU A 1 90 ? -16.797 15.778 16.482 1.00 93.12 90 GLU A N 1
ATOM 689 C CA . GLU A 1 90 ? -17.714 16.548 15.628 1.00 93.12 90 GLU A CA 1
ATOM 690 C C . GLU A 1 90 ? -18.422 15.681 14.575 1.00 93.12 90 GLU A C 1
ATOM 692 O O . GLU A 1 90 ? -19.613 15.854 14.323 1.00 93.12 90 GLU A O 1
ATOM 697 N N . GLU A 1 91 ? -17.706 14.723 13.980 1.00 89.88 91 GLU A N 1
ATOM 698 C CA . GLU A 1 91 ? -18.282 13.807 12.992 1.00 89.88 91 GLU A CA 1
ATOM 699 C C . GLU A 1 91 ? -19.203 12.787 13.674 1.00 89.88 91 GLU A C 1
ATOM 701 O O . GLU A 1 91 ? -20.284 12.504 13.169 1.00 89.88 91 GLU A O 1
ATOM 706 N N . LEU A 1 92 ? -18.819 12.268 14.845 1.00 90.81 92 LEU A N 1
ATOM 707 C CA . LEU A 1 92 ? -19.662 11.363 15.632 1.00 90.81 92 LEU A CA 1
ATOM 708 C C . LEU A 1 92 ? -20.964 12.043 16.085 1.00 90.81 92 LEU A C 1
ATOM 710 O O . LEU A 1 92 ? -22.042 11.478 15.894 1.00 90.81 92 LEU A O 1
ATOM 714 N N . ASP A 1 93 ? -20.870 13.265 16.617 1.00 92.25 93 ASP A N 1
ATOM 715 C CA . ASP A 1 93 ? -22.010 14.076 17.055 1.00 92.25 93 ASP A CA 1
ATOM 716 C C . ASP A 1 93 ? -22.958 14.379 15.881 1.00 92.25 93 ASP A C 1
ATOM 718 O O . ASP A 1 93 ? -24.173 14.220 16.011 1.00 92.25 93 ASP A O 1
ATOM 722 N N . LYS A 1 94 ? -22.417 14.732 14.704 1.00 91.25 94 LYS A N 1
ATOM 723 C CA . LYS A 1 94 ? -23.192 14.983 13.473 1.00 91.25 94 LYS A CA 1
ATOM 724 C C . LYS A 1 94 ? -24.072 13.800 13.062 1.00 91.25 94 LYS A C 1
ATOM 726 O O . LYS A 1 94 ? -25.152 14.013 12.514 1.00 91.25 94 LYS A O 1
ATOM 731 N N . HIS A 1 95 ? -23.623 12.573 13.318 1.00 86.38 95 HIS A N 1
ATOM 732 C CA . HIS A 1 95 ? -24.360 11.348 12.986 1.00 86.38 95 HIS A CA 1
ATOM 733 C C . HIS A 1 95 ? -25.127 10.755 14.177 1.00 86.38 95 HIS A C 1
ATOM 735 O O . HIS A 1 95 ? -25.657 9.652 14.069 1.00 86.38 95 HIS A O 1
ATOM 741 N N . GLY A 1 96 ? -25.199 11.458 15.314 1.00 87.12 96 GLY A N 1
ATOM 742 C CA . GLY A 1 96 ? -25.906 10.988 16.509 1.00 87.12 96 GLY A CA 1
ATOM 743 C C . GLY A 1 96 ? -25.282 9.742 17.147 1.00 87.12 96 GLY A C 1
ATOM 744 O O . GLY A 1 96 ? -25.984 8.948 17.774 1.00 87.12 96 GLY A O 1
ATOM 745 N N . ILE A 1 97 ? -23.974 9.539 16.971 1.00 85.44 97 ILE A N 1
ATOM 746 C CA . ILE A 1 97 ? -23.252 8.368 17.472 1.00 85.44 97 ILE A CA 1
ATOM 747 C C . ILE A 1 97 ? -22.687 8.678 18.855 1.00 85.44 97 ILE A C 1
ATOM 749 O O . ILE A 1 97 ? -21.962 9.652 19.039 1.00 85.44 97 ILE A O 1
ATOM 753 N N . LEU A 1 98 ? -22.961 7.806 19.832 1.00 87.19 98 LEU A N 1
ATOM 754 C CA . LEU A 1 98 ? -22.389 7.933 21.172 1.00 87.19 98 LEU A CA 1
ATOM 755 C C . LEU A 1 98 ? -20.855 7.900 21.111 1.00 87.19 98 LEU A C 1
ATOM 757 O O . LEU A 1 98 ? -20.256 6.885 20.746 1.00 87.19 98 LEU A O 1
ATOM 761 N N . ILE A 1 99 ? -20.224 8.991 21.536 1.00 89.75 99 ILE A N 1
ATOM 762 C CA . ILE A 1 99 ? -18.769 9.118 21.569 1.00 89.75 99 ILE A CA 1
ATOM 763 C C . ILE A 1 99 ? -18.213 8.277 22.719 1.00 89.75 99 ILE A C 1
ATOM 765 O O . ILE A 1 99 ? -18.431 8.574 23.893 1.00 89.75 99 ILE A O 1
ATOM 769 N N . LYS A 1 100 ? -17.458 7.234 22.374 1.00 87.19 100 LYS A N 1
ATOM 770 C CA . LYS A 1 100 ? -16.663 6.428 23.311 1.00 87.19 100 LYS A CA 1
ATOM 771 C C . LYS A 1 100 ? -15.217 6.926 23.395 1.00 87.19 100 LYS A C 1
ATOM 773 O O . LYS A 1 100 ? -14.620 6.846 24.464 1.00 87.19 100 LYS A O 1
ATOM 778 N N . ALA A 1 101 ? -14.656 7.419 22.288 1.00 87.25 101 ALA A N 1
ATOM 779 C CA . ALA A 1 101 ? -13.316 7.998 22.231 1.00 87.25 101 ALA A CA 1
ATOM 780 C C . ALA A 1 101 ? -13.186 9.011 21.081 1.00 87.25 101 ALA A C 1
ATOM 782 O O . ALA A 1 101 ? -13.463 8.681 19.928 1.00 87.25 101 ALA A O 1
ATOM 783 N N . ASP A 1 102 ? -12.716 10.217 21.405 1.00 92.19 102 ASP A N 1
ATOM 784 C CA . ASP A 1 102 ? -12.412 11.270 20.432 1.00 92.19 102 ASP A CA 1
ATOM 785 C C . ASP A 1 102 ? -10.981 11.091 19.904 1.00 92.19 102 ASP A C 1
ATOM 787 O O . ASP A 1 102 ? -10.005 11.365 20.603 1.00 92.19 102 ASP A O 1
ATOM 791 N N . LEU A 1 103 ? -10.857 10.532 18.700 1.00 91.62 103 LEU A N 1
ATOM 792 C CA . LEU A 1 103 ? -9.581 10.208 18.056 1.00 91.62 103 LEU A CA 1
ATOM 793 C C . LEU A 1 103 ? -9.612 10.632 16.584 1.00 91.62 103 LEU A C 1
ATOM 795 O O . LEU A 1 103 ? -10.674 10.583 15.964 1.00 91.62 103 LEU A O 1
ATOM 799 N N . PRO A 1 104 ? -8.465 10.961 15.961 1.00 92.25 104 PRO A N 1
ATOM 800 C CA . PRO A 1 104 ? -8.403 11.421 14.571 1.00 92.25 104 PRO A CA 1
ATOM 801 C C . PRO A 1 104 ? -8.565 10.275 13.547 1.00 92.25 104 PRO A C 1
ATOM 803 O O . PRO A 1 104 ? -7.816 10.177 12.575 1.00 92.25 104 PRO A O 1
ATOM 806 N N . VAL A 1 105 ? -9.534 9.378 13.756 1.00 90.19 105 VAL A N 1
ATOM 807 C CA . VAL A 1 105 ? -9.840 8.264 12.848 1.00 90.19 105 VAL A CA 1
ATOM 808 C C . VAL A 1 105 ? -10.222 8.808 11.472 1.00 90.19 105 VAL A C 1
ATOM 810 O O . VAL A 1 105 ? -10.981 9.769 11.354 1.00 90.19 105 VAL A O 1
ATOM 813 N N . GLY A 1 106 ? -9.683 8.190 10.421 1.00 85.88 106 GLY A N 1
ATOM 814 C CA . GLY A 1 106 ? -9.924 8.599 9.035 1.00 85.88 106 GLY A CA 1
ATOM 815 C C . GLY A 1 106 ? -9.115 9.817 8.577 1.00 85.88 106 GLY A C 1
ATOM 816 O O . GLY A 1 106 ? -9.316 10.287 7.460 1.00 85.88 106 GLY A O 1
ATOM 817 N N . LYS A 1 107 ? -8.201 10.342 9.403 1.00 86.06 107 LYS A N 1
ATOM 818 C CA . LYS A 1 107 ? -7.202 11.340 8.990 1.00 86.06 107 LYS A CA 1
ATOM 819 C C . LYS A 1 107 ? -5.891 10.658 8.588 1.00 86.06 107 LYS A C 1
ATOM 821 O O . LYS A 1 107 ? -5.683 9.487 8.888 1.00 86.06 107 LYS A O 1
ATOM 826 N N . ASN A 1 108 ? -5.006 11.416 7.933 1.00 83.75 108 ASN A N 1
ATOM 827 C CA . ASN A 1 108 ? -3.695 10.945 7.470 1.00 83.75 108 ASN A CA 1
ATOM 828 C C . ASN A 1 108 ? -3.775 9.781 6.459 1.00 83.75 108 ASN A C 1
ATOM 830 O O . ASN A 1 108 ? -2.978 8.845 6.513 1.00 83.75 108 ASN A O 1
ATOM 834 N N . LEU A 1 109 ? -4.759 9.831 5.553 1.00 85.38 109 LEU A N 1
ATOM 835 C CA . LEU A 1 109 ? -4.789 8.941 4.395 1.00 85.38 109 LEU A CA 1
ATOM 836 C C . LEU A 1 109 ? -3.594 9.270 3.494 1.00 85.38 109 LEU A C 1
ATOM 838 O O . LEU A 1 109 ? -3.486 10.392 3.002 1.00 85.38 109 LEU A O 1
ATOM 842 N N . SER A 1 110 ? -2.743 8.276 3.270 1.00 83.06 110 SER A N 1
ATOM 843 C CA . SER A 1 110 ? -1.603 8.351 2.362 1.00 83.06 110 SER A CA 1
ATOM 844 C C . SER A 1 110 ? -1.687 7.186 1.392 1.00 83.06 110 SER A C 1
ATOM 846 O O . SER A 1 110 ? -1.764 6.036 1.819 1.00 83.06 110 SER A O 1
ATOM 848 N N . ASP A 1 111 ? -1.664 7.494 0.103 1.00 83.31 111 ASP A N 1
ATOM 849 C CA . ASP A 1 111 ? -1.658 6.511 -0.975 1.00 83.31 111 ASP A CA 1
ATOM 850 C C . ASP A 1 111 ? -0.721 6.983 -2.096 1.00 83.31 111 ASP A C 1
ATOM 852 O O . ASP A 1 111 ? -0.268 8.134 -2.108 1.00 83.31 111 ASP A O 1
ATOM 856 N N . HIS A 1 112 ? -0.413 6.096 -3.033 1.00 80.31 112 HIS A N 1
ATOM 857 C CA . HIS A 1 112 ? 0.403 6.403 -4.197 1.00 80.31 112 HIS A CA 1
ATOM 858 C C . HIS A 1 112 ? -0.489 6.844 -5.366 1.00 80.31 112 HIS A C 1
ATOM 860 O O . HIS A 1 112 ? -1.226 6.022 -5.914 1.00 80.31 112 HIS A O 1
ATOM 866 N N . PRO A 1 113 ? -0.414 8.108 -5.822 1.00 75.38 113 PRO A N 1
ATOM 867 C CA . PRO A 1 113 ? -1.043 8.482 -7.082 1.00 75.38 113 PRO A CA 1
ATOM 868 C C . PRO A 1 113 ? -0.350 7.751 -8.241 1.00 75.38 113 PRO A C 1
ATOM 870 O O . PRO A 1 113 ? 0.879 7.706 -8.312 1.00 75.38 113 PRO A O 1
ATOM 873 N N . CYS A 1 114 ? -1.134 7.197 -9.167 1.00 73.00 114 CYS A N 1
ATOM 874 C CA . CYS A 1 114 ? -0.625 6.494 -10.343 1.00 73.00 114 CYS A CA 1
ATOM 875 C C . CYS A 1 114 ? -0.894 7.311 -11.612 1.00 73.00 114 CYS A C 1
ATOM 877 O O . CYS A 1 114 ? -2.029 7.706 -11.876 1.00 73.00 114 CYS A O 1
ATOM 879 N N . VAL A 1 115 ? 0.149 7.537 -12.414 1.00 73.25 115 VAL A N 1
ATOM 880 C CA . VAL A 1 115 ? 0.052 8.133 -13.752 1.00 73.25 115 VAL A CA 1
ATOM 881 C C . VAL A 1 115 ? 0.615 7.131 -14.750 1.00 73.25 115 VAL A C 1
ATOM 883 O O . VAL A 1 115 ? 1.736 6.655 -14.584 1.00 73.25 115 VAL A O 1
ATOM 886 N N . SER A 1 116 ? -0.155 6.800 -15.786 1.00 68.94 116 SER A N 1
ATOM 887 C CA . SER A 1 116 ? 0.258 5.827 -16.799 1.00 68.94 116 SER A CA 1
ATOM 888 C C . SER A 1 116 ? 0.677 6.518 -18.093 1.00 68.94 116 SER A C 1
ATOM 890 O O . SER A 1 116 ? -0.142 7.155 -18.756 1.00 68.94 116 SER A O 1
ATOM 892 N N . SER A 1 117 ? 1.930 6.318 -18.492 1.00 70.56 117 SER A N 1
ATOM 893 C CA . SER A 1 117 ? 2.417 6.647 -19.833 1.00 70.56 117 SER A CA 1
ATOM 894 C C . SER A 1 117 ? 2.266 5.425 -20.733 1.00 70.56 117 SER A C 1
ATOM 896 O O . SER A 1 117 ? 2.664 4.328 -20.353 1.00 70.56 117 SER A O 1
ATOM 898 N N . LYS A 1 118 ? 1.681 5.599 -21.920 1.00 70.81 118 LYS A N 1
ATOM 899 C CA . LYS A 1 118 ? 1.477 4.520 -22.897 1.00 70.81 118 LYS A CA 1
ATOM 900 C C . LYS A 1 118 ? 2.160 4.884 -24.210 1.00 70.81 118 LYS A C 1
ATOM 902 O O . LYS A 1 118 ? 2.029 6.012 -24.677 1.00 70.81 118 LYS A O 1
ATOM 907 N N . TRP A 1 119 ? 2.841 3.927 -24.828 1.00 69.25 119 TRP A N 1
ATOM 908 C CA . TRP A 1 119 ? 3.445 4.065 -26.154 1.00 69.25 119 TRP A CA 1
ATOM 909 C C . TRP A 1 119 ? 3.141 2.823 -26.992 1.00 69.25 119 TRP A C 1
ATOM 911 O O . TRP A 1 119 ? 2.919 1.736 -26.466 1.00 69.25 119 TRP A O 1
ATOM 921 N N . THR A 1 120 ? 3.123 2.985 -28.314 1.00 69.19 120 THR A N 1
ATOM 922 C CA . THR A 1 120 ? 3.032 1.849 -29.240 1.00 69.19 120 THR A CA 1
ATOM 923 C C . THR A 1 120 ? 4.436 1.363 -29.565 1.00 69.19 120 THR A C 1
ATOM 925 O O . THR A 1 120 ? 5.309 2.168 -29.888 1.00 69.19 120 THR A O 1
ATOM 928 N N . VAL A 1 121 ? 4.661 0.051 -29.511 1.00 70.19 121 VAL A N 1
ATOM 929 C CA . VAL A 1 121 ? 5.934 -0.546 -29.921 1.00 70.19 121 VAL A CA 1
ATOM 930 C C . VAL A 1 121 ? 5.809 -1.042 -31.358 1.00 70.19 121 VAL A C 1
ATOM 932 O O . VAL A 1 121 ? 4.998 -1.913 -31.656 1.00 70.19 121 VAL A O 1
ATOM 935 N N . ASN A 1 122 ? 6.630 -0.510 -32.266 1.00 71.38 122 ASN A N 1
ATOM 936 C CA . ASN A 1 122 ? 6.655 -0.933 -33.670 1.00 71.38 122 ASN A CA 1
ATOM 937 C C . ASN A 1 122 ? 7.511 -2.200 -33.864 1.00 71.38 122 ASN A C 1
ATOM 939 O O . ASN A 1 122 ? 8.497 -2.208 -34.601 1.00 71.38 122 ASN A O 1
ATOM 943 N N . LYS A 1 123 ? 7.183 -3.263 -33.124 1.00 69.88 123 LYS A N 1
ATOM 944 C CA . LYS A 1 123 ? 7.801 -4.585 -33.247 1.00 69.88 123 LYS A CA 1
ATOM 945 C C . LYS A 1 123 ? 6.745 -5.640 -32.935 1.00 69.88 123 LYS A C 1
ATOM 947 O O . LYS A 1 123 ? 6.159 -5.627 -31.858 1.00 69.88 123 LYS A O 1
ATOM 952 N N . LYS A 1 124 ? 6.533 -6.542 -33.898 1.00 59.75 124 LYS A N 1
ATOM 953 C CA . LYS A 1 124 ? 5.398 -7.477 -33.972 1.00 59.75 124 LYS A CA 1
ATOM 954 C C . LYS A 1 124 ? 5.231 -8.389 -32.742 1.00 59.75 124 LYS A C 1
ATOM 956 O O . LYS A 1 124 ? 4.114 -8.795 -32.466 1.00 59.75 124 LYS A O 1
ATOM 961 N N . ASP A 1 125 ? 6.307 -8.604 -31.982 1.00 59.97 125 ASP A N 1
ATOM 962 C CA . ASP A 1 125 ? 6.353 -9.502 -30.816 1.00 59.97 125 ASP A CA 1
ATOM 963 C C . ASP A 1 125 ? 6.932 -8.812 -29.562 1.00 59.97 125 ASP A C 1
ATOM 965 O O . ASP A 1 125 ? 7.568 -9.448 -28.725 1.00 59.97 125 ASP A O 1
ATOM 969 N N . ALA A 1 126 ? 6.836 -7.482 -29.474 1.00 58.12 126 ALA A N 1
ATOM 970 C CA . ALA A 1 126 ? 7.438 -6.712 -28.379 1.00 58.12 126 ALA A CA 1
ATOM 971 C C . ALA A 1 126 ? 6.454 -6.231 -27.310 1.00 58.12 126 ALA A C 1
ATOM 973 O O . ALA A 1 126 ? 6.893 -5.644 -26.327 1.00 58.12 126 ALA A O 1
ATOM 974 N N . SER A 1 127 ? 5.158 -6.442 -27.525 1.00 52.19 127 SER A N 1
ATOM 975 C CA . SER A 1 127 ? 4.099 -6.121 -26.572 1.00 52.19 127 SER A CA 1
ATOM 976 C C . SER A 1 127 ? 3.536 -7.401 -25.972 1.00 52.19 127 SER A C 1
ATOM 978 O O . SER A 1 127 ? 3.105 -8.288 -26.716 1.00 52.19 127 SER A O 1
ATOM 980 N N . ILE A 1 128 ? 3.482 -7.473 -24.648 1.00 52.31 128 ILE A N 1
ATOM 981 C CA . ILE A 1 128 ? 2.740 -8.497 -23.918 1.00 52.31 128 ILE A CA 1
ATOM 982 C C . ILE A 1 128 ? 1.240 -8.159 -24.043 1.00 52.31 128 ILE A C 1
ATOM 984 O O . ILE A 1 128 ? 0.838 -6.996 -24.025 1.00 52.31 128 ILE A O 1
ATOM 988 N N . GLY A 1 129 ? 0.391 -9.173 -24.244 1.00 50.53 129 GLY A N 1
ATOM 989 C CA . GLY A 1 129 ? -1.073 -9.006 -24.228 1.00 50.53 129 GLY A CA 1
ATOM 990 C C . GLY A 1 129 ? -1.802 -9.017 -25.578 1.00 50.53 129 GLY A C 1
ATOM 991 O O . GLY A 1 129 ? -3.021 -8.858 -25.597 1.00 50.53 129 GLY A O 1
ATOM 992 N N . ILE A 1 130 ? -1.124 -9.270 -26.704 1.00 46.03 130 ILE A N 1
ATOM 993 C CA . ILE A 1 130 ? -1.799 -9.628 -27.970 1.00 46.03 130 ILE A CA 1
ATOM 994 C C . ILE A 1 130 ? -1.855 -11.163 -28.076 1.00 46.03 130 ILE A C 1
ATOM 996 O O . ILE A 1 130 ? -1.199 -11.776 -28.913 1.00 46.03 130 ILE A O 1
ATOM 1000 N N . GLY A 1 131 ? -2.582 -11.808 -27.162 1.00 58.38 131 GLY A N 1
ATOM 1001 C CA . GLY A 1 131 ? -2.705 -13.266 -27.091 1.00 58.38 131 GLY A CA 1
ATOM 1002 C C . GLY A 1 131 ? -3.593 -13.727 -25.928 1.00 58.38 131 GLY A C 1
ATOM 1003 O O . GLY A 1 131 ? -4.022 -12.896 -25.126 1.00 58.38 131 GLY A O 1
ATOM 1004 N N . PRO A 1 132 ? -3.909 -15.030 -25.825 1.00 58.34 132 PRO A N 1
ATOM 1005 C CA . PRO A 1 132 ? -4.665 -15.569 -24.697 1.00 58.34 132 PRO A CA 1
ATOM 1006 C C . PRO A 1 132 ? -3.947 -15.289 -23.369 1.00 58.34 132 PRO A C 1
ATOM 1008 O O . PRO A 1 132 ? -2.755 -15.556 -23.240 1.00 58.34 132 PRO A O 1
ATOM 1011 N N . MET A 1 133 ? -4.681 -14.788 -22.369 1.00 57.81 133 MET A N 1
ATOM 1012 C CA . MET A 1 133 ? -4.145 -14.516 -21.022 1.00 57.81 133 MET A CA 1
ATOM 1013 C C . MET A 1 133 ? -3.698 -15.787 -20.282 1.00 57.81 133 MET A C 1
ATOM 1015 O O . MET A 1 133 ? -2.960 -15.700 -19.308 1.00 57.81 133 MET A O 1
ATOM 1019 N N . VAL A 1 134 ? -4.134 -16.961 -20.739 1.00 62.06 134 VAL A N 1
ATOM 1020 C CA . VAL A 1 134 ? -3.727 -18.266 -20.216 1.00 62.06 134 VAL A CA 1
ATOM 1021 C C . VAL A 1 134 ? -3.341 -19.145 -21.402 1.00 62.06 134 VAL A C 1
ATOM 1023 O O . VAL A 1 134 ? -4.110 -19.289 -22.353 1.00 62.06 134 VAL A O 1
ATOM 1026 N N . THR A 1 135 ? -2.142 -19.712 -21.354 1.00 70.69 135 THR A N 1
ATOM 1027 C CA . THR A 1 135 ? -1.559 -20.623 -22.348 1.00 70.69 135 THR A CA 1
ATOM 1028 C C . THR A 1 135 ? -0.956 -21.832 -21.633 1.00 70.69 135 THR A C 1
ATOM 1030 O O . THR A 1 135 ? -0.762 -21.790 -20.420 1.00 70.69 135 THR A O 1
ATOM 1033 N N . GLU A 1 136 ? -0.611 -22.899 -22.363 1.00 71.50 136 GLU A N 1
ATOM 1034 C CA . GLU A 1 136 ? 0.058 -24.077 -21.773 1.00 71.50 136 GLU A CA 1
ATOM 1035 C C . GLU A 1 136 ? 1.388 -23.736 -21.082 1.00 71.50 136 GLU A C 1
ATOM 1037 O O . GLU A 1 136 ? 1.813 -24.443 -20.174 1.00 71.50 136 GLU A O 1
ATOM 1042 N N . THR A 1 137 ? 2.046 -22.653 -21.500 1.00 52.78 137 THR A N 1
ATOM 1043 C CA . THR A 1 137 ? 3.364 -22.250 -21.000 1.00 52.78 137 THR A CA 1
ATOM 1044 C C . THR A 1 137 ? 3.329 -21.026 -20.086 1.00 52.78 137 THR A C 1
ATOM 1046 O O . THR A 1 137 ? 4.366 -20.672 -19.526 1.00 52.78 137 THR A O 1
ATOM 1049 N N . CYS A 1 138 ? 2.181 -20.354 -19.928 1.00 55.44 138 CYS A N 1
ATOM 1050 C CA . CYS A 1 138 ? 2.084 -19.127 -19.138 1.00 55.44 138 CYS A CA 1
ATOM 1051 C C . CYS A 1 138 ? 0.643 -18.775 -18.727 1.00 55.44 138 CYS A C 1
ATOM 1053 O O . CYS A 1 138 ? -0.241 -18.710 -19.584 1.00 55.44 138 CYS A O 1
ATOM 1055 N N . ASP A 1 139 ? 0.431 -18.482 -17.438 1.00 64.88 139 ASP A N 1
ATOM 1056 C CA . ASP A 1 139 ? -0.816 -17.948 -16.873 1.00 64.88 139 ASP A CA 1
ATOM 1057 C C . ASP A 1 139 ? -0.604 -16.505 -16.385 1.00 64.88 139 ASP A C 1
ATOM 1059 O O . ASP A 1 139 ? -0.079 -16.250 -15.299 1.00 64.88 139 ASP A O 1
ATOM 1063 N N . TRP A 1 140 ? -1.038 -15.541 -17.195 1.00 58.16 140 TRP A N 1
ATOM 1064 C CA . TRP A 1 140 ? -0.902 -14.112 -16.914 1.00 58.16 140 TRP A CA 1
ATOM 1065 C C . TRP A 1 140 ? -1.928 -13.593 -15.894 1.00 58.16 140 TRP A C 1
ATOM 1067 O O . TRP A 1 140 ? -1.876 -12.426 -15.509 1.00 58.16 140 TRP A O 1
ATOM 1077 N N . THR A 1 141 ? -2.853 -14.427 -15.406 1.00 59.34 141 THR A N 1
ATOM 1078 C CA . THR A 1 141 ? -3.749 -14.064 -14.291 1.00 59.34 141 THR A CA 1
ATOM 1079 C C . THR A 1 141 ? -3.045 -14.148 -12.930 1.00 59.34 141 THR A C 1
ATOM 1081 O O . THR A 1 141 ? -3.495 -13.563 -11.937 1.00 59.34 141 THR A O 1
ATOM 1084 N N . ALA A 1 142 ? -1.881 -14.801 -12.884 1.00 55.47 142 ALA A N 1
ATOM 1085 C CA . ALA A 1 142 ? -1.099 -15.012 -11.675 1.00 55.47 142 ALA A CA 1
ATOM 1086 C C . ALA A 1 142 ? -0.412 -13.747 -11.129 1.00 55.47 142 ALA A C 1
ATOM 1088 O O . ALA A 1 142 ? 0.023 -13.731 -9.979 1.00 55.47 142 ALA A O 1
ATOM 1089 N N . GLY A 1 143 ? -0.333 -12.655 -11.889 1.00 52.31 143 GLY A N 1
ATOM 1090 C CA . GLY A 1 143 ? 0.460 -11.493 -11.493 1.00 52.31 143 GLY A CA 1
ATOM 1091 C C . GLY A 1 143 ? 0.319 -10.326 -12.463 1.00 52.31 143 GLY A C 1
ATOM 1092 O O . GLY A 1 143 ? 0.136 -10.563 -13.651 1.00 52.31 143 GLY A O 1
ATOM 1093 N N . PRO A 1 144 ? 0.424 -9.064 -12.008 1.00 56.19 144 PRO A N 1
ATOM 1094 C CA . PRO A 1 144 ? 0.744 -7.984 -12.938 1.00 56.19 144 PRO A CA 1
ATOM 1095 C C . PRO A 1 144 ? 2.116 -8.285 -13.581 1.00 56.19 144 PRO A C 1
ATOM 1097 O O . PRO A 1 144 ? 3.027 -8.646 -12.837 1.00 56.19 144 PRO A O 1
ATOM 1100 N N . PRO A 1 145 ? 2.314 -8.150 -14.904 1.00 58.41 145 PRO A N 1
ATOM 1101 C CA . PRO A 1 145 ? 3.607 -8.397 -15.553 1.00 58.41 145 PRO A CA 1
ATOM 1102 C C . PRO A 1 145 ? 4.580 -7.224 -15.323 1.00 58.41 145 PRO A C 1
ATOM 1104 O O . PRO A 1 145 ? 5.043 -6.559 -16.242 1.00 58.41 145 PRO A O 1
ATOM 1107 N N . MET A 1 146 ? 4.843 -6.901 -14.055 1.00 65.62 146 MET A N 1
ATOM 1108 C CA . MET A 1 146 ? 5.851 -5.910 -13.689 1.00 65.62 146 MET A CA 1
ATOM 1109 C C . MET A 1 146 ? 7.226 -6.562 -13.765 1.00 65.62 146 MET A C 1
ATOM 1111 O O . MET A 1 146 ? 7.641 -7.222 -12.815 1.00 65.62 146 MET A O 1
ATOM 1115 N N . ASP A 1 147 ? 7.913 -6.366 -14.885 1.00 66.75 147 ASP A N 1
ATOM 1116 C CA . ASP A 1 147 ? 9.262 -6.894 -15.093 1.00 66.75 147 ASP A CA 1
ATOM 1117 C C . ASP A 1 147 ? 10.311 -6.057 -14.343 1.00 66.75 147 ASP A C 1
ATOM 1119 O O . ASP A 1 147 ? 11.236 -6.592 -13.733 1.00 66.75 147 ASP A O 1
ATOM 1123 N N . TRP A 1 148 ? 10.156 -4.726 -14.366 1.00 65.62 148 TRP A N 1
ATOM 1124 C CA . TRP A 1 148 ? 11.149 -3.788 -13.840 1.00 65.62 148 TRP A CA 1
ATOM 1125 C C . TRP A 1 148 ? 10.512 -2.670 -13.021 1.00 65.62 148 TRP A C 1
ATOM 1127 O O . TRP A 1 148 ? 9.446 -2.135 -13.346 1.00 65.62 148 TRP A O 1
ATOM 1137 N N . ILE A 1 149 ? 11.228 -2.275 -11.974 1.00 74.19 149 ILE A N 1
ATOM 1138 C CA . ILE A 1 149 ? 10.920 -1.115 -11.148 1.00 74.19 149 ILE A CA 1
ATOM 1139 C C . ILE A 1 149 ? 12.119 -0.179 -11.109 1.00 74.19 149 ILE A C 1
ATOM 1141 O O . ILE A 1 149 ? 13.266 -0.617 -11.000 1.00 74.19 149 ILE A O 1
ATOM 1145 N N . ALA A 1 150 ? 11.850 1.119 -11.184 1.00 75.94 150 ALA A N 1
ATOM 1146 C CA . ALA A 1 150 ? 12.848 2.151 -10.980 1.00 75.94 150 ALA A CA 1
ATOM 1147 C C . ALA A 1 150 ? 12.369 3.155 -9.931 1.00 75.94 150 ALA A C 1
ATOM 1149 O O . ALA A 1 150 ? 11.215 3.591 -9.935 1.00 75.94 150 ALA A O 1
ATOM 1150 N N . PHE A 1 151 ? 13.289 3.546 -9.055 1.00 80.19 151 PHE A N 1
ATOM 1151 C CA . PHE A 1 151 ? 13.108 4.664 -8.146 1.00 80.19 151 PHE A CA 1
ATOM 1152 C C . PHE A 1 151 ? 14.096 5.756 -8.504 1.00 80.19 151 PHE A C 1
ATOM 1154 O O . PHE A 1 151 ? 15.316 5.562 -8.512 1.00 80.19 151 PHE A O 1
ATOM 1161 N N . HIS A 1 152 ? 13.565 6.940 -8.759 1.00 79.88 152 HIS A N 1
ATOM 1162 C CA . HIS A 1 152 ? 14.357 8.114 -9.082 1.00 79.88 152 HIS A CA 1
ATOM 1163 C C . HIS A 1 152 ? 13.924 9.298 -8.236 1.00 79.88 152 HIS A C 1
ATOM 1165 O O . HIS A 1 152 ? 12.840 9.333 -7.663 1.00 79.88 152 HIS A O 1
ATOM 1171 N N . ARG A 1 153 ? 14.811 10.282 -8.115 1.00 80.19 153 ARG A N 1
ATOM 1172 C CA . ARG A 1 153 ? 14.426 11.579 -7.565 1.00 80.19 153 ARG A CA 1
ATOM 1173 C C . ARG A 1 153 ? 13.809 12.393 -8.690 1.00 80.19 153 ARG A C 1
ATOM 1175 O O . ARG A 1 153 ? 14.377 12.448 -9.783 1.00 80.19 153 ARG A O 1
ATOM 1182 N N . GLY A 1 154 ? 12.682 13.044 -8.412 1.00 72.69 154 GLY A N 1
ATOM 1183 C CA . GLY A 1 154 ? 12.129 14.030 -9.331 1.00 72.69 154 GLY A CA 1
ATOM 1184 C C . GLY A 1 154 ? 13.182 15.092 -9.656 1.00 72.69 154 GLY A C 1
ATOM 1185 O O . GLY A 1 154 ? 13.923 15.535 -8.776 1.00 72.69 154 GLY A O 1
ATOM 1186 N N . LYS A 1 155 ? 13.275 15.497 -10.926 1.00 79.25 155 LYS A N 1
ATOM 1187 C CA . LYS A 1 155 ? 14.108 16.646 -11.300 1.00 79.25 155 LYS A CA 1
ATOM 1188 C C . LYS A 1 155 ? 13.564 17.882 -10.592 1.00 79.25 155 LYS A C 1
ATOM 1190 O O . LYS A 1 155 ? 12.353 18.086 -10.607 1.00 79.25 155 LYS A O 1
ATOM 1195 N N . VAL A 1 156 ? 14.447 18.716 -10.040 1.00 80.50 156 VAL A N 1
ATOM 1196 C CA . VAL A 1 156 ? 14.061 19.945 -9.320 1.00 80.50 156 VAL A CA 1
ATOM 1197 C C . VAL A 1 156 ? 13.103 20.794 -10.157 1.00 80.50 156 VAL A C 1
ATOM 1199 O O . VAL A 1 156 ? 12.029 21.126 -9.681 1.00 80.50 156 VAL A O 1
ATOM 1202 N N . SER A 1 157 ? 13.409 21.005 -11.438 1.00 81.75 157 SER A N 1
ATOM 1203 C CA . SER A 1 157 ? 12.548 21.772 -12.346 1.00 81.75 157 SER A CA 1
ATOM 1204 C C . SER A 1 157 ? 11.159 21.160 -12.561 1.00 81.75 157 SER A C 1
ATOM 1206 O O . SER A 1 157 ? 10.173 21.879 -12.685 1.00 81.75 157 SER A O 1
ATOM 1208 N N . THR A 1 158 ? 11.053 19.828 -12.597 1.00 79.62 158 THR A N 1
ATOM 1209 C CA . THR A 1 158 ? 9.758 19.138 -12.677 1.00 79.62 158 THR A CA 1
ATOM 1210 C C . THR A 1 158 ? 8.986 19.281 -11.370 1.00 79.62 158 THR A C 1
ATOM 1212 O O . THR A 1 158 ? 7.775 19.486 -11.401 1.00 79.62 158 THR A O 1
ATOM 1215 N N . LEU A 1 159 ? 9.682 19.195 -10.233 1.00 79.06 159 LEU A N 1
ATOM 1216 C CA . LEU A 1 159 ? 9.072 19.366 -8.920 1.00 79.06 159 LEU A CA 1
ATOM 1217 C C . LEU A 1 159 ? 8.562 20.801 -8.723 1.00 79.06 159 LEU A C 1
ATOM 1219 O O . LEU A 1 159 ? 7.452 20.991 -8.236 1.00 79.06 159 LEU A O 1
ATOM 1223 N N . GLU A 1 160 ? 9.336 21.799 -9.144 1.00 82.19 160 GLU A N 1
ATOM 1224 C CA . GLU A 1 160 ? 8.961 23.214 -9.106 1.00 82.19 160 GLU A CA 1
ATOM 1225 C C . GLU A 1 160 ? 7.726 23.482 -9.969 1.00 82.19 160 GLU A C 1
ATOM 1227 O O . GLU A 1 160 ? 6.725 23.965 -9.442 1.00 82.19 160 GLU A O 1
ATOM 1232 N N . ALA A 1 161 ? 7.740 23.071 -11.241 1.00 84.44 161 ALA A N 1
ATOM 1233 C CA . ALA A 1 161 ? 6.612 23.269 -12.151 1.00 84.44 161 ALA A CA 1
ATOM 1234 C C . ALA A 1 161 ? 5.325 22.592 -11.650 1.00 84.44 161 ALA A C 1
ATOM 1236 O O . ALA A 1 161 ? 4.256 23.194 -11.650 1.00 84.44 161 ALA A O 1
ATOM 1237 N N . ALA A 1 162 ? 5.411 21.350 -11.164 1.00 78.12 162 ALA A N 1
ATOM 1238 C CA . ALA A 1 162 ? 4.249 20.670 -10.596 1.00 78.12 162 ALA A CA 1
ATOM 1239 C C . ALA A 1 162 ? 3.755 21.344 -9.306 1.00 78.12 162 ALA A C 1
ATOM 1241 O O . ALA A 1 162 ? 2.549 21.394 -9.065 1.00 78.12 162 ALA A O 1
ATOM 1242 N N . SER A 1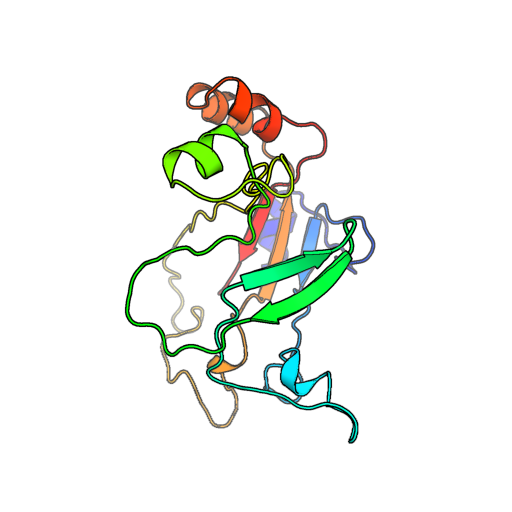 163 ? 4.662 21.902 -8.495 1.00 81.88 163 SER A N 1
ATOM 1243 C CA . SER A 1 163 ? 4.298 22.588 -7.256 1.00 81.88 163 SER A CA 1
ATOM 1244 C C . SER A 1 163 ? 3.445 23.834 -7.490 1.00 81.88 163 SER A C 1
ATOM 1246 O O . SER A 1 163 ? 2.641 24.175 -6.629 1.00 81.88 163 SER A O 1
ATOM 1248 N N . GLU A 1 164 ? 3.544 24.497 -8.644 1.00 87.88 164 GLU A N 1
ATOM 1249 C CA . GLU A 1 164 ? 2.721 25.671 -8.972 1.00 87.88 164 GLU A CA 1
ATOM 1250 C C . GLU A 1 164 ? 1.214 25.368 -8.954 1.00 87.88 164 GLU A C 1
ATOM 1252 O O . GLU A 1 164 ? 0.408 26.267 -8.719 1.00 87.88 164 GLU A O 1
ATOM 1257 N N . HIS A 1 165 ? 0.839 24.097 -9.114 1.00 86.94 165 HIS A N 1
ATOM 1258 C CA . HIS A 1 165 ? -0.545 23.629 -9.124 1.00 86.94 165 HIS A CA 1
ATOM 1259 C C . HIS A 1 165 ? -1.028 23.047 -7.786 1.00 86.94 165 HIS A C 1
ATOM 1261 O O . HIS A 1 165 ? -2.169 22.601 -7.706 1.00 86.94 165 HIS A O 1
ATOM 1267 N N . LEU A 1 166 ? -0.181 23.034 -6.752 1.00 82.81 166 LEU A N 1
ATOM 1268 C CA . LEU A 1 166 ? -0.469 22.407 -5.459 1.00 82.81 166 LEU A CA 1
ATOM 1269 C C . LEU A 1 166 ? -0.805 23.436 -4.370 1.00 82.81 166 LEU A C 1
ATOM 1271 O O . LEU A 1 166 ? -0.215 24.522 -4.303 1.00 82.81 166 LEU A O 1
ATOM 1275 N N . ALA A 1 167 ? -1.697 23.061 -3.456 1.00 86.25 167 ALA A N 1
ATOM 1276 C CA . ALA A 1 167 ? -1.957 23.788 -2.220 1.00 86.25 167 ALA A CA 1
ATOM 1277 C C . ALA A 1 167 ? -0.750 23.733 -1.258 1.00 86.25 167 ALA A C 1
ATOM 1279 O O . ALA A 1 167 ? 0.174 22.929 -1.406 1.00 86.25 167 ALA A O 1
ATOM 1280 N N . ALA A 1 168 ? -0.710 24.628 -0.266 1.00 80.88 168 ALA A N 1
ATOM 1281 C CA . ALA A 1 168 ? 0.447 24.775 0.626 1.00 80.88 168 ALA A CA 1
ATOM 1282 C C . ALA A 1 168 ? 0.750 23.511 1.459 1.00 80.88 168 ALA A C 1
ATOM 1284 O O . ALA A 1 168 ? 1.912 23.185 1.707 1.00 80.88 168 ALA A O 1
ATOM 1285 N N . ASP A 1 169 ? -0.287 22.791 1.873 1.00 79.06 169 ASP A N 1
ATOM 1286 C CA . ASP A 1 169 ? -0.207 21.516 2.581 1.00 79.06 169 ASP A CA 1
ATOM 1287 C C . ASP A 1 169 ? 0.252 20.371 1.667 1.00 79.06 169 ASP A C 1
ATOM 1289 O O . ASP A 1 169 ? 1.081 19.558 2.075 1.00 79.06 169 ASP A O 1
ATOM 1293 N N . GLU A 1 170 ? -0.187 20.356 0.409 1.00 78.00 170 GLU A N 1
ATOM 1294 C CA . GLU A 1 170 ? 0.262 19.395 -0.605 1.00 78.00 170 GLU A CA 1
ATOM 1295 C C . GLU A 1 170 ? 1.743 19.596 -0.966 1.00 78.00 170 GLU A C 1
ATOM 1297 O O . GLU A 1 170 ? 2.512 18.631 -1.042 1.00 78.00 170 GLU A O 1
ATOM 1302 N N . LYS A 1 171 ? 2.182 20.857 -1.103 1.00 80.81 171 LYS A N 1
ATOM 1303 C CA . LYS A 1 171 ? 3.581 21.226 -1.386 1.00 80.81 171 LYS A CA 1
ATOM 1304 C C . LYS A 1 171 ? 4.556 20.644 -0.370 1.00 80.81 171 LYS A C 1
ATOM 1306 O O . LYS A 1 171 ? 5.622 20.176 -0.762 1.00 80.81 171 LYS A O 1
ATOM 1311 N N . LYS A 1 172 ? 4.192 20.621 0.917 1.00 81.44 172 LYS A N 1
ATOM 1312 C CA . LYS A 1 172 ? 5.029 20.061 1.992 1.00 81.44 172 LYS A CA 1
ATOM 1313 C C . LYS A 1 172 ? 5.393 18.596 1.734 1.00 81.44 172 LYS A C 1
ATOM 1315 O O . LYS A 1 172 ? 6.542 18.210 1.928 1.00 81.44 172 LYS A O 1
ATOM 1320 N N . TYR A 1 173 ? 4.426 17.785 1.309 1.00 72.44 173 TYR A N 1
ATOM 1321 C CA . TYR A 1 173 ? 4.642 16.363 1.021 1.00 72.44 173 TYR A CA 1
ATOM 1322 C C . TYR A 1 173 ? 5.225 16.127 -0.369 1.00 72.44 173 TYR A C 1
ATOM 1324 O O . TYR A 1 173 ? 5.843 15.093 -0.625 1.00 72.44 173 TYR A O 1
ATOM 1332 N N . TYR A 1 174 ? 4.987 17.044 -1.302 1.00 73.44 174 TYR A N 1
ATOM 1333 C CA . TYR A 1 174 ? 5.497 16.941 -2.660 1.00 73.44 174 TYR A CA 1
ATOM 1334 C C . TYR A 1 174 ? 6.991 17.280 -2.743 1.00 73.44 174 TYR A C 1
ATOM 1336 O O . TYR A 1 174 ? 7.740 16.567 -3.405 1.00 73.44 174 TYR A O 1
ATOM 1344 N N . LEU A 1 175 ? 7.432 18.302 -2.005 1.00 76.00 175 LEU A N 1
ATOM 1345 C CA . LEU A 1 175 ? 8.813 18.795 -1.972 1.00 76.00 175 LEU A CA 1
ATOM 1346 C C . LEU A 1 175 ? 9.642 18.221 -0.811 1.00 76.00 175 LEU A C 1
ATOM 1348 O O . LEU A 1 175 ? 10.732 18.717 -0.533 1.00 76.00 175 LEU A O 1
ATOM 1352 N N . SER A 1 176 ? 9.140 17.207 -0.101 1.00 78.50 176 SER A N 1
ATOM 1353 C CA . SER A 1 176 ? 9.849 16.632 1.044 1.00 78.50 176 SER A CA 1
ATOM 1354 C C . SER A 1 176 ? 11.189 16.029 0.622 1.00 78.50 176 SER A C 1
ATOM 1356 O O . SER A 1 176 ? 11.246 15.194 -0.289 1.00 78.50 176 SER A O 1
ATOM 1358 N N . GLU A 1 177 ? 12.255 16.405 1.324 1.00 75.06 177 GLU A N 1
ATOM 1359 C CA . GLU A 1 177 ? 13.593 15.874 1.087 1.00 75.06 177 GLU A CA 1
ATOM 1360 C C . GLU A 1 177 ? 13.620 14.343 1.239 1.00 75.06 177 GLU A C 1
ATOM 1362 O O . GLU A 1 177 ? 12.981 13.770 2.120 1.00 75.06 177 GLU A O 1
ATOM 1367 N N . GLY A 1 178 ? 14.342 13.666 0.343 1.00 70.69 178 GLY A N 1
ATOM 1368 C CA . GLY A 1 178 ? 14.474 12.206 0.358 1.00 70.69 178 GLY A CA 1
ATOM 1369 C C . GLY A 1 178 ? 13.331 11.436 -0.312 1.00 70.69 178 GLY A C 1
ATOM 1370 O O . GLY A 1 178 ? 13.447 10.220 -0.459 1.00 70.69 178 GLY A O 1
ATOM 1371 N N . LYS A 1 179 ? 12.272 12.107 -0.783 1.00 74.62 179 LYS A N 1
ATOM 1372 C CA . LYS A 1 179 ? 11.182 11.449 -1.514 1.00 74.62 179 LYS A CA 1
ATOM 1373 C C . LYS A 1 179 ? 11.674 10.866 -2.839 1.00 74.62 179 LYS A C 1
ATOM 1375 O O . LYS A 1 179 ? 12.275 11.561 -3.660 1.00 74.62 179 LYS A O 1
ATOM 1380 N N . ALA A 1 180 ? 11.388 9.586 -3.046 1.00 72.56 180 ALA A N 1
ATOM 1381 C CA . ALA A 1 180 ? 11.587 8.916 -4.321 1.00 72.56 180 ALA A CA 1
ATOM 1382 C C . ALA A 1 180 ? 10.274 8.895 -5.110 1.00 72.56 180 ALA A C 1
ATOM 1384 O O . ALA A 1 180 ? 9.192 8.726 -4.548 1.00 72.56 180 ALA A O 1
ATOM 1385 N N . HIS A 1 181 ? 10.379 9.072 -6.419 1.00 69.94 181 HIS A N 1
ATOM 1386 C CA . HIS A 1 181 ? 9.322 8.773 -7.366 1.00 69.94 181 HIS A CA 1
ATOM 1387 C C . HIS A 1 181 ? 9.470 7.324 -7.811 1.00 69.94 181 HIS A C 1
ATOM 1389 O O . HIS A 1 181 ? 10.584 6.834 -8.006 1.00 69.94 181 HIS A O 1
ATOM 1395 N N . TRP A 1 182 ? 8.331 6.658 -7.949 1.00 67.75 182 TRP A N 1
ATOM 1396 C CA . TRP A 1 182 ? 8.244 5.275 -8.380 1.00 67.75 182 TRP A CA 1
ATOM 1397 C C . TRP A 1 182 ? 7.765 5.229 -9.828 1.00 67.75 182 TRP A C 1
ATOM 1399 O O . TRP A 1 182 ? 6.733 5.805 -10.169 1.00 67.75 182 TRP A O 1
ATOM 1409 N N . GLU A 1 183 ? 8.520 4.535 -10.670 1.00 68.00 183 GLU A N 1
ATOM 1410 C CA . GLU A 1 183 ? 8.125 4.185 -12.025 1.00 68.00 183 GLU A CA 1
ATOM 1411 C C . GLU A 1 183 ? 8.126 2.661 -12.158 1.00 68.00 183 GLU A C 1
ATOM 1413 O O . GLU A 1 183 ? 9.112 1.988 -11.843 1.00 68.00 183 GLU A O 1
ATOM 1418 N N . SER A 1 184 ? 6.995 2.111 -12.595 1.00 59.50 184 SER A N 1
ATOM 1419 C CA . SER A 1 184 ? 6.872 0.703 -12.955 1.00 59.50 184 SER A CA 1
ATOM 1420 C C . SER A 1 184 ? 6.807 0.596 -14.467 1.00 59.50 184 SER A C 1
ATOM 1422 O O . SER A 1 184 ? 6.065 1.336 -15.117 1.00 59.50 184 SER A O 1
ATOM 1424 N N . PHE A 1 185 ? 7.584 -0.330 -15.014 1.00 60.09 185 PHE A N 1
ATOM 1425 C CA . PHE A 1 185 ? 7.538 -0.655 -16.423 1.00 60.09 185 PHE A CA 1
ATOM 1426 C C . PHE A 1 185 ? 6.953 -2.054 -16.598 1.00 60.09 185 PHE A C 1
ATOM 1428 O O . PHE A 1 185 ? 7.452 -3.036 -16.049 1.00 60.09 185 PHE A O 1
ATOM 1435 N N . THR A 1 186 ? 5.872 -2.116 -17.364 1.00 58.03 186 THR A N 1
ATOM 1436 C CA . THR A 1 186 ? 5.171 -3.335 -17.765 1.00 58.03 186 THR A CA 1
ATOM 1437 C C . THR A 1 186 ? 5.249 -3.365 -19.284 1.00 58.03 186 THR A C 1
ATOM 1439 O O . THR A 1 186 ? 4.791 -2.413 -19.925 1.00 58.03 186 THR A O 1
ATOM 1442 N N . MET A 1 187 ? 5.904 -4.376 -19.850 1.00 53.69 187 MET A N 1
ATOM 1443 C CA . MET A 1 187 ? 5.937 -4.569 -21.303 1.00 53.69 187 MET A CA 1
ATOM 1444 C C . MET A 1 187 ? 4.779 -5.440 -21.760 1.00 53.69 187 MET A C 1
ATOM 1446 O O . MET A 1 187 ? 4.164 -6.065 -20.877 1.00 53.69 187 MET A O 1
#

Secondary structure (DSSP, 8-state):
-HHHHHHTTPPBPS-GGGS---EEEEPP-SEETTEE--HHHHSPPPTT----SS--EEEEEEETTEEEEEEEE--S-S------SEE-HHHHHHTT---SEE--TT----------------STT-STTSS-SEETTEEGGGS--EEEEEEEPPPHHHHHHHHTTS-HHHHHHHS-TTPPEEEEEE-